Protein AF-R5P6K2-F1 (afdb_monomer)

Mean predicted aligned error: 4.56 Å

Sequence (233 aa):
MEERKHRLKIFNSFHLKLIAVITMTIDHIGVVLMPQYGFLRIIGRIAFPIYCFMLVNGFFYTKNIRKYIGRMLIFAVISEPFFDWAIFGKIYVKSYQNIYFTLLTGLIMLECIEFIRKHQFNELKLISYVLEGIIVILACGVAIFIRSDYEFYGILMIYWFYALRFNKVLMGLFEAYTNMELIGGVQGFAVLALIPIYMYNGKKGYNKSKWLFYAYYPLHLLIIGLIRQILFF

Solvent-accessible surface area (backbone atoms only — not comparable to full-atom values): 12042 Å² total; per-residue (Å²): 120,70,74,63,70,60,74,56,42,76,33,28,51,39,54,51,51,50,52,25,53,53,22,39,50,43,21,51,44,15,66,58,73,37,61,88,46,58,66,32,41,38,56,12,35,26,14,55,59,43,50,34,47,50,49,46,54,46,59,77,69,50,93,50,62,69,66,49,51,51,50,35,50,52,50,30,63,67,22,37,42,31,46,26,29,33,72,73,71,33,66,73,52,89,82,52,36,53,57,39,50,24,53,38,44,37,52,50,40,53,50,53,45,51,49,47,68,71,72,53,66,89,87,48,66,68,60,56,54,52,51,44,50,50,47,52,53,51,39,24,51,50,22,48,73,59,31,15,43,63,22,38,60,46,33,49,48,31,44,38,50,54,77,27,62,87,42,60,65,60,27,49,51,54,46,35,42,48,24,42,67,74,68,19,78,66,41,32,51,22,48,60,28,51,57,63,59,69,16,43,53,87,42,61,64,78,71,92,54,66,65,55,67,61,52,42,59,39,50,54,31,41,52,52,29,50,50,40,51,67,73,74,102

Structure (mmCIF, N/CA/C/O backbone):
data_AF-R5P6K2-F1
#
_entry.id   AF-R5P6K2-F1
#
loop_
_atom_site.group_PDB
_atom_site.id
_atom_site.type_symbol
_atom_site.label_atom_id
_atom_site.label_alt_id
_atom_site.label_comp_id
_atom_site.label_asym_id
_atom_site.label_entity_id
_atom_site.label_seq_id
_atom_site.pdbx_PDB_ins_code
_atom_site.Cartn_x
_atom_site.Cartn_y
_atom_site.Cartn_z
_atom_site.occupancy
_atom_site.B_iso_or_equiv
_atom_site.auth_seq_id
_atom_site.auth_comp_id
_atom_site.auth_asym_id
_atom_site.auth_atom_id
_atom_site.pdbx_PDB_model_num
ATOM 1 N N . MET A 1 1 ? -36.059 1.000 -1.071 1.00 48.59 1 MET A N 1
ATOM 2 C CA . MET A 1 1 ? -34.759 1.676 -1.334 1.00 48.59 1 MET A CA 1
ATOM 3 C C . MET A 1 1 ? -33.563 0.948 -0.701 1.00 48.59 1 MET A C 1
ATOM 5 O O . MET A 1 1 ? -32.482 0.981 -1.282 1.00 48.59 1 MET A O 1
ATOM 9 N N . GLU A 1 2 ? -33.733 0.241 0.426 1.00 40.94 2 GLU A N 1
ATOM 10 C CA . GLU A 1 2 ? -32.675 -0.585 1.044 1.00 40.94 2 GLU A CA 1
ATOM 11 C C . GLU A 1 2 ? -32.289 -1.833 0.233 1.00 40.94 2 GLU A C 1
ATOM 13 O O . GLU A 1 2 ? -31.102 -2.137 0.123 1.00 40.94 2 GLU A O 1
ATOM 18 N N . GLU A 1 3 ? -33.236 -2.482 -0.454 1.00 38.97 3 GLU A N 1
ATOM 19 C CA . GLU A 1 3 ? -32.934 -3.639 -1.317 1.00 38.97 3 GLU A CA 1
ATOM 20 C C . GLU A 1 3 ? -31.969 -3.317 -2.473 1.00 38.97 3 GLU A C 1
ATOM 22 O O . GLU A 1 3 ? -31.189 -4.172 -2.890 1.00 38.97 3 GLU A O 1
ATOM 27 N N . ARG A 1 4 ? -31.950 -2.071 -2.976 1.00 47.47 4 ARG A N 1
ATOM 28 C CA . ARG A 1 4 ? -31.015 -1.651 -4.040 1.00 47.47 4 ARG A CA 1
ATOM 29 C C . ARG A 1 4 ? -29.572 -1.529 -3.537 1.00 47.47 4 ARG A C 1
ATOM 31 O O . ARG A 1 4 ? -28.654 -1.844 -4.290 1.00 47.47 4 ARG A O 1
ATOM 38 N N . LYS A 1 5 ? -29.350 -1.151 -2.267 1.00 50.16 5 LYS A N 1
ATOM 39 C CA . LYS A 1 5 ? -27.998 -1.026 -1.676 1.00 50.16 5 LYS A CA 1
ATOM 40 C C . LYS A 1 5 ? -27.280 -2.374 -1.548 1.00 50.16 5 LYS A C 1
ATOM 42 O O . LYS A 1 5 ? -26.050 -2.400 -1.492 1.00 50.16 5 LYS A O 1
ATOM 47 N N . HIS A 1 6 ? -28.018 -3.485 -1.525 1.00 51.34 6 HIS A N 1
ATOM 48 C CA . HIS A 1 6 ? -27.432 -4.823 -1.455 1.00 51.34 6 HIS A CA 1
ATOM 49 C C . HIS A 1 6 ? -27.048 -5.400 -2.830 1.00 51.34 6 HIS A C 1
ATOM 51 O O . HIS A 1 6 ? -26.166 -6.256 -2.890 1.00 51.34 6 HIS A O 1
ATOM 57 N N . ARG A 1 7 ? -27.638 -4.904 -3.932 1.00 57.75 7 ARG A N 1
ATOM 58 C CA . ARG A 1 7 ? -27.441 -5.456 -5.290 1.00 57.75 7 ARG A CA 1
ATOM 59 C C . ARG A 1 7 ? -26.085 -5.133 -5.933 1.00 57.75 7 ARG A C 1
ATOM 61 O O . ARG A 1 7 ? -25.683 -5.841 -6.844 1.00 57.75 7 ARG A O 1
ATOM 68 N N . LEU A 1 8 ? -25.360 -4.117 -5.456 1.00 75.00 8 LEU A N 1
ATOM 69 C CA . LEU A 1 8 ? -24.053 -3.719 -6.016 1.00 75.00 8 LEU A CA 1
ATOM 70 C C . LEU A 1 8 ? -22.843 -4.302 -5.260 1.00 75.00 8 LEU A C 1
ATOM 72 O O . LEU A 1 8 ? -21.701 -4.090 -5.658 1.00 75.00 8 LEU A O 1
ATOM 76 N N . LYS A 1 9 ? -23.063 -5.048 -4.169 1.00 86.00 9 LYS A N 1
ATOM 77 C CA . LYS A 1 9 ? -21.997 -5.629 -3.335 1.00 86.00 9 LYS A CA 1
ATOM 78 C C . LYS A 1 9 ? -21.522 -6.985 -3.875 1.00 86.00 9 LYS A C 1
ATOM 80 O O . LYS A 1 9 ? -21.813 -8.034 -3.299 1.00 86.00 9 LYS A O 1
ATOM 85 N N . ILE A 1 10 ? -20.796 -6.953 -4.988 1.00 91.88 10 ILE A N 1
ATOM 86 C CA . ILE A 1 10 ? -20.383 -8.144 -5.748 1.00 91.88 10 ILE A CA 1
ATOM 87 C C . ILE A 1 10 ? -19.001 -8.657 -5.303 1.00 91.88 10 ILE A C 1
ATOM 89 O O . ILE A 1 10 ? -18.774 -9.866 -5.206 1.00 91.88 10 ILE A O 1
ATOM 93 N N . PHE A 1 11 ? -18.066 -7.761 -4.979 1.00 93.94 11 PHE A N 1
ATOM 94 C CA . PHE A 1 11 ? -16.678 -8.147 -4.723 1.00 93.94 11 PHE A CA 1
ATOM 95 C C . PHE A 1 11 ? -16.430 -8.535 -3.268 1.00 93.94 11 PHE A C 1
ATOM 97 O O . PHE A 1 11 ? -16.938 -7.918 -2.339 1.00 93.94 11 PHE A O 1
ATOM 104 N N . ASN A 1 12 ? -15.609 -9.564 -3.061 1.00 93.50 12 ASN A N 1
ATOM 105 C C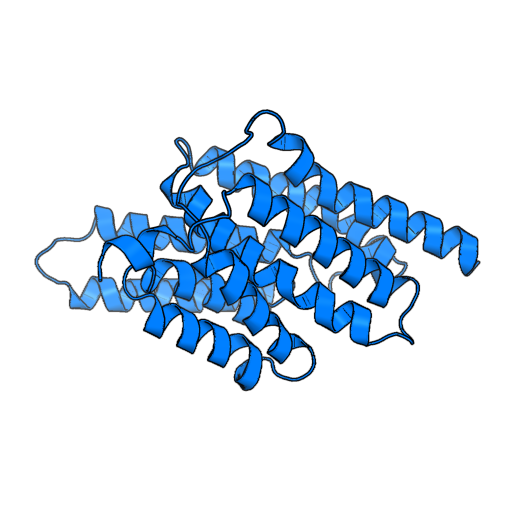A . ASN A 1 12 ? -15.090 -9.953 -1.753 1.00 93.50 12 ASN A CA 1
ATOM 106 C C . ASN A 1 12 ? -13.583 -9.636 -1.702 1.00 93.50 12 ASN A C 1
ATOM 108 O O . ASN A 1 12 ? -13.008 -9.162 -2.683 1.00 93.50 12 ASN A O 1
ATOM 112 N N . SER A 1 13 ? -12.927 -9.898 -0.571 1.00 92.50 13 SER A N 1
ATOM 113 C CA . SER A 1 13 ? -11.520 -9.523 -0.394 1.00 92.50 13 SER A CA 1
ATOM 114 C C . SER A 1 13 ? -10.603 -10.258 -1.375 1.00 92.50 13 SER A C 1
ATOM 116 O O . SER A 1 13 ? -9.635 -9.672 -1.843 1.00 92.50 13 SER A O 1
ATOM 118 N N . PHE A 1 14 ? -10.917 -11.505 -1.733 1.00 93.25 14 PHE A N 1
ATOM 119 C CA . PHE A 1 14 ? -10.176 -12.249 -2.750 1.00 93.25 14 PHE A CA 1
ATOM 120 C C . PHE A 1 14 ? -10.289 -11.602 -4.140 1.00 93.25 14 PHE A C 1
ATOM 122 O O . PHE A 1 14 ? -9.268 -11.424 -4.797 1.00 93.25 14 PHE A O 1
ATOM 129 N N . HIS A 1 15 ? -11.491 -11.186 -4.554 1.00 95.19 15 HIS A N 1
ATOM 130 C CA . HIS A 1 15 ? -11.687 -10.494 -5.835 1.00 95.19 15 HIS A CA 1
ATOM 131 C C . HIS A 1 15 ? -10.887 -9.188 -5.907 1.00 95.19 15 HIS A C 1
ATOM 133 O O . HIS A 1 15 ? -10.215 -8.946 -6.903 1.00 95.19 15 HIS A O 1
ATOM 139 N N . LEU A 1 16 ? -10.894 -8.385 -4.837 1.00 96.31 16 LEU A N 1
ATOM 140 C CA . LEU A 1 16 ? -10.103 -7.152 -4.790 1.00 96.31 16 LEU A CA 1
ATOM 141 C C . LEU A 1 16 ? -8.599 -7.419 -4.913 1.00 96.31 16 LEU 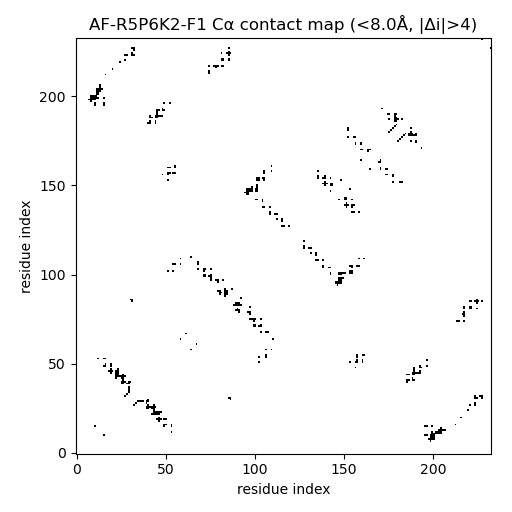A C 1
ATOM 143 O O . LEU A 1 16 ? -7.928 -6.722 -5.666 1.00 96.31 16 LEU A O 1
ATOM 147 N N . LYS A 1 17 ? -8.073 -8.458 -4.245 1.00 95.12 17 LYS A N 1
ATOM 148 C CA . LYS A 1 17 ? -6.659 -8.846 -4.407 1.00 95.12 17 LYS A CA 1
ATOM 149 C C . LYS A 1 17 ? -6.340 -9.231 -5.836 1.00 95.12 17 LYS A C 1
ATOM 151 O O . LYS A 1 17 ? -5.272 -8.884 -6.318 1.00 95.12 17 LYS A O 1
ATOM 156 N N . LEU A 1 18 ? -7.234 -9.976 -6.483 1.00 95.81 18 LEU A N 1
ATOM 157 C CA . LEU A 1 18 ? -7.025 -10.414 -7.856 1.00 95.81 18 LEU A CA 1
ATOM 158 C C . LEU A 1 18 ? -6.988 -9.216 -8.808 1.00 95.81 18 LEU A C 1
ATOM 160 O O . LEU A 1 18 ? -6.071 -9.131 -9.615 1.00 95.81 18 LEU A O 1
ATOM 164 N N . ILE A 1 19 ? -7.923 -8.271 -8.660 1.00 97.56 19 ILE A N 1
ATOM 165 C CA . ILE A 1 19 ? -7.923 -7.021 -9.430 1.00 97.56 19 ILE A CA 1
ATOM 166 C C . ILE A 1 19 ? -6.602 -6.276 -9.214 1.00 97.56 19 ILE A C 1
ATOM 168 O O . ILE A 1 19 ? -5.926 -5.981 -10.190 1.00 97.56 19 ILE A O 1
ATOM 172 N N . ALA A 1 20 ? -6.203 -6.049 -7.957 1.00 97.50 20 ALA A N 1
ATOM 173 C CA . ALA A 1 20 ? -4.978 -5.320 -7.632 1.00 97.50 20 ALA A CA 1
ATOM 174 C C . ALA A 1 20 ? -3.715 -5.991 -8.191 1.00 97.50 20 ALA A C 1
ATOM 176 O O . ALA A 1 20 ? -2.846 -5.315 -8.728 1.00 97.50 20 ALA A O 1
ATOM 177 N N . VAL A 1 21 ? -3.626 -7.319 -8.096 1.00 96.94 21 VAL A N 1
ATOM 178 C CA . VAL A 1 21 ? -2.502 -8.095 -8.630 1.00 96.94 21 VAL A CA 1
ATOM 179 C C . VAL A 1 21 ? -2.432 -7.994 -10.153 1.00 96.94 21 VAL A C 1
ATOM 181 O O . VAL A 1 21 ? -1.359 -7.753 -10.695 1.00 96.94 21 VAL A O 1
ATOM 184 N N . ILE A 1 22 ? -3.563 -8.153 -10.845 1.00 98.19 22 ILE A N 1
ATOM 185 C CA . ILE A 1 22 ? -3.608 -8.075 -12.309 1.00 98.19 22 ILE A CA 1
ATOM 186 C C . ILE A 1 22 ? -3.218 -6.672 -12.774 1.00 98.19 22 ILE A C 1
ATOM 188 O O . ILE A 1 22 ? -2.355 -6.537 -13.640 1.00 98.19 22 ILE A O 1
ATOM 192 N N . THR A 1 23 ? -3.811 -5.626 -12.193 1.00 98.38 23 THR A N 1
ATOM 193 C CA . THR A 1 23 ? -3.513 -4.249 -12.597 1.00 98.38 23 THR A CA 1
ATOM 194 C C . THR A 1 23 ? -2.074 -3.863 -12.263 1.00 98.38 23 THR A C 1
ATOM 196 O O . THR A 1 23 ? -1.408 -3.276 -13.107 1.00 98.38 23 THR A O 1
ATOM 199 N N . MET A 1 24 ? -1.536 -4.263 -11.107 1.00 98.12 24 MET A N 1
ATOM 200 C CA . MET A 1 24 ? -0.127 -4.034 -10.754 1.00 98.12 24 MET A CA 1
ATOM 201 C C . MET A 1 24 ? 0.836 -4.682 -11.756 1.00 98.12 24 MET A C 1
ATOM 203 O O . MET A 1 24 ? 1.823 -4.072 -12.154 1.00 98.12 24 MET A O 1
ATOM 207 N N . THR A 1 25 ? 0.543 -5.900 -12.208 1.00 98.25 25 THR A N 1
ATOM 208 C CA . THR A 1 25 ? 1.371 -6.572 -13.215 1.00 98.25 25 THR A CA 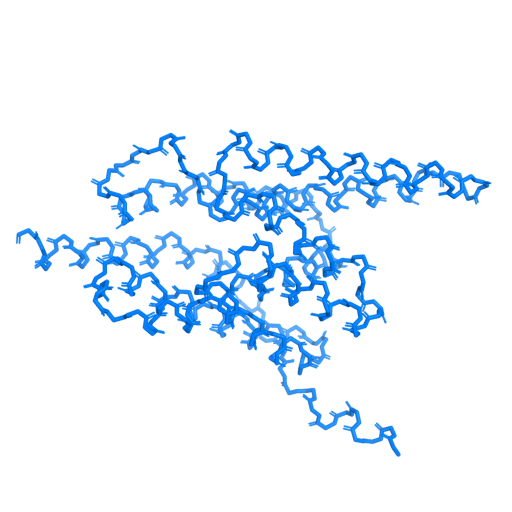1
ATOM 209 C C . THR A 1 25 ? 1.319 -5.857 -14.558 1.00 98.25 25 THR A C 1
ATOM 211 O O . THR A 1 25 ? 2.359 -5.682 -15.187 1.00 98.25 25 THR A O 1
ATOM 214 N N . ILE A 1 26 ? 0.140 -5.382 -14.971 1.00 98.31 26 ILE A N 1
ATOM 215 C CA . ILE A 1 26 ? -0.004 -4.540 -16.168 1.00 98.31 26 ILE A CA 1
ATOM 216 C C . ILE A 1 26 ? 0.826 -3.254 -16.024 1.00 98.31 26 ILE A C 1
ATOM 218 O O . ILE A 1 26 ? 1.500 -2.860 -16.973 1.00 98.31 26 ILE A O 1
ATOM 222 N N . ASP A 1 27 ? 0.839 -2.641 -14.837 1.00 97.88 27 ASP A N 1
ATOM 223 C CA . ASP A 1 27 ? 1.638 -1.444 -14.559 1.00 97.88 27 ASP A CA 1
ATOM 224 C C . ASP A 1 27 ? 3.138 -1.678 -14.757 1.00 97.88 27 ASP A C 1
ATOM 226 O O . ASP A 1 27 ? 3.811 -0.904 -15.443 1.00 97.88 27 ASP A O 1
ATOM 230 N N . HIS A 1 28 ? 3.653 -2.758 -14.164 1.00 97.69 28 HIS A N 1
ATOM 231 C CA . HIS A 1 28 ? 5.071 -3.084 -14.215 1.00 97.69 28 HIS A CA 1
ATOM 232 C C . HIS A 1 28 ? 5.503 -3.545 -15.607 1.00 97.69 28 HIS A C 1
ATOM 234 O O . HIS A 1 28 ? 6.572 -3.154 -16.064 1.00 97.69 28 HIS A O 1
ATOM 240 N N . ILE A 1 29 ? 4.661 -4.286 -16.335 1.00 97.69 29 ILE A N 1
ATOM 241 C CA . ILE A 1 29 ? 4.895 -4.555 -17.762 1.00 97.69 29 ILE A CA 1
ATOM 242 C C . ILE A 1 29 ? 4.974 -3.231 -18.531 1.00 97.69 29 ILE A C 1
ATOM 244 O O . ILE A 1 29 ? 5.907 -3.026 -19.307 1.00 97.69 29 ILE A O 1
ATOM 248 N N . GLY A 1 30 ? 4.036 -2.315 -18.279 1.00 96.88 30 GLY A N 1
ATOM 249 C CA . GLY A 1 30 ? 3.995 -1.007 -18.920 1.00 96.88 30 GLY A CA 1
ATOM 250 C C . GLY A 1 30 ? 5.254 -0.183 -18.687 1.00 96.88 30 GLY A C 1
ATOM 251 O O . GLY A 1 30 ? 5.797 0.356 -19.636 1.00 96.88 30 GLY A O 1
ATOM 252 N N . VAL A 1 31 ? 5.759 -0.099 -17.456 1.00 95.38 31 VAL A N 1
ATOM 253 C CA . VAL A 1 31 ? 6.952 0.722 -17.177 1.00 95.38 31 VAL A CA 1
ATOM 254 C C . VAL A 1 31 ? 8.263 0.048 -17.566 1.00 95.38 31 VAL A C 1
ATOM 256 O O . VAL A 1 31 ? 9.191 0.738 -17.974 1.00 95.38 31 VAL A O 1
ATOM 259 N N . VAL A 1 32 ? 8.353 -1.279 -17.437 1.00 95.94 32 VAL A N 1
ATOM 260 C CA . VAL A 1 32 ? 9.619 -2.007 -17.605 1.00 95.94 32 VAL A CA 1
ATOM 261 C C . VAL A 1 32 ? 9.821 -2.500 -19.037 1.00 95.94 32 VAL A C 1
ATOM 263 O O . VAL A 1 32 ? 10.936 -2.433 -19.546 1.00 95.94 32 VAL A O 1
ATOM 266 N N . LEU A 1 33 ? 8.771 -3.019 -19.680 1.00 95.88 33 LEU A N 1
ATOM 267 C CA . LEU A 1 33 ? 8.869 -3.691 -20.983 1.00 95.88 33 LEU A CA 1
ATOM 268 C C . LEU A 1 33 ? 8.277 -2.866 -22.128 1.00 95.88 33 LEU A C 1
ATOM 270 O O . LEU A 1 33 ? 8.704 -2.998 -23.270 1.00 95.88 33 LEU A O 1
ATOM 274 N N . MET A 1 34 ? 7.257 -2.058 -21.837 1.00 95.88 34 MET A N 1
ATOM 275 C CA . MET A 1 34 ? 6.406 -1.418 -22.842 1.00 95.88 34 MET A CA 1
ATOM 276 C C . MET A 1 34 ? 6.161 0.083 -22.556 1.00 95.88 34 MET A C 1
ATOM 278 O O . MET A 1 34 ? 5.008 0.526 -22.630 1.00 95.88 34 MET A O 1
ATOM 282 N N . PRO A 1 35 ? 7.204 0.891 -22.243 1.00 94.31 35 PRO A N 1
ATOM 283 C CA . PRO A 1 35 ? 7.056 2.273 -21.759 1.00 94.31 35 PRO A CA 1
ATOM 284 C C . PRO A 1 35 ? 6.365 3.222 -22.745 1.00 94.31 35 PRO A C 1
ATOM 286 O O . PRO A 1 35 ? 5.771 4.216 -22.335 1.00 94.31 35 PRO A O 1
ATOM 289 N N . GLN A 1 36 ? 6.386 2.903 -24.039 1.00 94.88 36 GLN A N 1
ATOM 290 C CA . GLN A 1 36 ? 5.688 3.643 -25.088 1.00 94.88 36 GLN A CA 1
ATOM 291 C C . GLN A 1 36 ? 4.154 3.552 -24.984 1.00 94.88 36 GLN A C 1
ATOM 293 O O . GLN A 1 36 ? 3.443 4.398 -25.524 1.00 94.88 36 GLN A O 1
ATOM 298 N N . TYR A 1 37 ? 3.620 2.557 -24.269 1.00 95.94 37 TYR A N 1
ATOM 299 C CA . TYR A 1 37 ? 2.183 2.328 -24.123 1.00 95.94 37 TYR A CA 1
ATOM 300 C C . TYR A 1 37 ? 1.667 2.864 -22.780 1.00 95.94 37 TYR A C 1
ATOM 302 O O . TYR A 1 37 ? 1.326 2.112 -21.865 1.00 95.94 37 TYR A O 1
ATOM 310 N N . GLY A 1 38 ? 1.558 4.192 -22.670 1.00 93.38 38 GLY A N 1
ATOM 311 C CA . GLY A 1 38 ? 1.174 4.881 -21.426 1.00 93.38 38 GLY A CA 1
ATOM 312 C C . GLY A 1 38 ? -0.164 4.439 -20.808 1.00 93.38 38 GLY A C 1
ATOM 313 O O . GLY A 1 38 ? -0.341 4.529 -19.594 1.00 93.38 38 GLY A O 1
ATOM 314 N N . PHE A 1 39 ? -1.093 3.887 -21.598 1.00 96.69 39 PHE A N 1
ATOM 315 C CA . PHE A 1 39 ? -2.369 3.371 -21.083 1.00 96.69 39 PHE A CA 1
ATOM 316 C C . PHE A 1 39 ? -2.199 2.182 -20.117 1.00 96.69 39 PHE A C 1
ATOM 318 O O . PHE A 1 39 ? -3.041 1.979 -19.243 1.00 96.69 39 PHE A O 1
ATOM 325 N N . LEU A 1 40 ? -1.100 1.424 -20.220 1.00 97.44 40 LEU A N 1
ATOM 326 C CA . LEU A 1 40 ? -0.795 0.334 -19.288 1.00 97.44 40 LEU A CA 1
ATOM 327 C C . LEU A 1 40 ? -0.585 0.875 -17.869 1.00 97.44 40 LEU A C 1
ATOM 329 O O . LEU A 1 40 ? -1.070 0.293 -16.899 1.00 97.44 40 LEU A O 1
ATOM 333 N N . ARG A 1 41 ? 0.045 2.051 -17.751 1.00 97.19 41 ARG A N 1
ATOM 334 C CA . ARG A 1 41 ? 0.203 2.752 -16.472 1.00 97.19 41 ARG A CA 1
ATOM 335 C C . ARG A 1 41 ? -1.143 3.193 -15.916 1.00 97.19 41 ARG A C 1
ATOM 337 O O . ARG A 1 41 ? -1.383 2.990 -14.733 1.00 97.19 41 ARG A O 1
ATOM 344 N N . ILE A 1 42 ? -2.039 3.719 -16.758 1.00 97.00 42 ILE A N 1
ATOM 345 C CA . ILE A 1 42 ? -3.402 4.129 -16.363 1.00 97.00 42 ILE A CA 1
ATOM 346 C C . ILE A 1 42 ? -4.156 2.962 -15.712 1.00 97.00 42 ILE A C 1
ATOM 348 O O . ILE A 1 42 ? -4.682 3.111 -14.610 1.00 97.00 42 ILE A O 1
ATOM 352 N N . ILE A 1 43 ? -4.165 1.791 -16.358 1.00 97.75 43 ILE A N 1
ATOM 353 C CA . ILE A 1 43 ? -4.781 0.572 -15.804 1.00 97.75 43 ILE A CA 1
ATOM 354 C C . ILE A 1 43 ? -4.108 0.197 -14.479 1.00 97.75 43 ILE A C 1
ATOM 356 O O . ILE A 1 43 ? -4.772 -0.140 -13.497 1.00 97.75 43 ILE A O 1
ATOM 360 N N . GLY A 1 44 ? -2.783 0.300 -14.450 1.00 96.88 44 GLY A N 1
ATOM 361 C CA . GLY A 1 44 ? -1.942 -0.024 -13.314 1.00 96.88 44 GLY A CA 1
ATOM 362 C C . GLY A 1 44 ? -2.216 0.759 -12.038 1.00 96.88 44 GLY A C 1
ATOM 363 O O . GLY A 1 44 ? -2.235 0.183 -10.946 1.00 96.88 44 GLY A O 1
ATOM 364 N N . ARG A 1 45 ? -2.513 2.056 -12.167 1.00 97.75 45 ARG A N 1
ATOM 365 C CA . ARG A 1 45 ? -2.744 2.961 -11.030 1.00 97.75 45 ARG A CA 1
ATOM 366 C C . ARG A 1 45 ? -3.875 2.525 -10.096 1.00 97.75 45 ARG A C 1
ATOM 368 O O . ARG A 1 45 ? -3.865 2.883 -8.922 1.00 97.75 45 ARG A O 1
ATOM 375 N N . ILE A 1 46 ? -4.807 1.704 -10.583 1.00 98.06 46 ILE A N 1
ATOM 376 C CA . ILE A 1 46 ? -5.903 1.122 -9.794 1.00 98.06 46 ILE A CA 1
ATOM 377 C C . ILE A 1 46 ? -5.379 0.238 -8.647 1.00 98.06 46 ILE A C 1
ATOM 379 O O . ILE A 1 46 ? -6.032 0.118 -7.611 1.00 98.06 46 ILE A O 1
ATOM 383 N N . ALA A 1 47 ? -4.208 -0.389 -8.808 1.00 98.38 47 ALA A N 1
ATOM 384 C CA . ALA A 1 47 ? -3.692 -1.360 -7.847 1.00 98.38 47 ALA A CA 1
ATOM 385 C C . ALA A 1 47 ? -3.468 -0.760 -6.454 1.00 98.38 47 ALA A C 1
ATOM 387 O O . ALA A 1 47 ? -3.867 -1.355 -5.449 1.00 98.38 47 ALA A O 1
ATOM 388 N N . PHE A 1 48 ? -2.835 0.414 -6.384 1.00 98.31 48 PHE A N 1
ATOM 389 C CA . PHE A 1 48 ? -2.344 0.941 -5.116 1.00 98.31 48 PHE A CA 1
ATOM 390 C C . PHE A 1 48 ? -3.461 1.346 -4.137 1.00 98.31 48 PHE A C 1
ATOM 392 O O . PHE A 1 48 ? -3.435 0.842 -3.011 1.00 98.31 48 PHE A O 1
ATOM 399 N N . PRO A 1 49 ? -4.507 2.110 -4.522 1.00 98.50 49 PRO A N 1
ATOM 400 C CA . PRO A 1 49 ? -5.614 2.394 -3.606 1.00 98.50 49 PRO A CA 1
ATOM 401 C C . PRO A 1 49 ? -6.340 1.127 -3.134 1.00 98.50 49 PRO A C 1
ATOM 403 O O . PRO A 1 49 ? -6.774 1.055 -1.983 1.00 98.50 49 PRO A O 1
ATOM 406 N N . ILE A 1 50 ? -6.429 0.086 -3.978 1.00 98.62 50 ILE A N 1
ATOM 407 C CA . ILE A 1 50 ? -6.967 -1.209 -3.543 1.00 98.62 50 ILE A CA 1
ATOM 408 C C . ILE A 1 50 ? -6.063 -1.820 -2.467 1.00 98.62 50 ILE A C 1
ATOM 410 O O . ILE A 1 50 ? -6.580 -2.261 -1.441 1.00 98.62 50 ILE A O 1
ATOM 414 N N . TYR A 1 51 ? -4.738 -1.823 -2.639 1.00 98.31 51 TYR A N 1
ATOM 415 C CA . TYR A 1 51 ? -3.814 -2.301 -1.605 1.00 98.31 51 TYR A CA 1
ATOM 416 C C . TYR A 1 51 ? -3.918 -1.497 -0.300 1.00 98.31 51 TYR A C 1
ATOM 418 O O . TYR A 1 51 ? -3.983 -2.117 0.764 1.00 98.31 51 TYR A O 1
ATOM 426 N N . CYS A 1 52 ? -4.028 -0.166 -0.359 1.00 98.69 52 CYS A N 1
ATOM 427 C CA . CYS A 1 52 ? -4.248 0.690 0.814 1.00 98.69 52 CYS A CA 1
ATOM 428 C C . CYS A 1 52 ? -5.548 0.327 1.546 1.00 98.69 52 CYS A C 1
ATOM 430 O O . CYS A 1 52 ? -5.534 0.027 2.744 1.00 98.69 52 CYS A O 1
ATOM 432 N N . PHE A 1 53 ? -6.667 0.250 0.819 1.00 98.56 53 PHE A N 1
ATOM 433 C CA . PHE A 1 53 ? -7.958 -0.168 1.368 1.00 98.56 53 PHE A CA 1
ATOM 434 C C . PHE A 1 53 ? -7.880 -1.558 2.011 1.00 98.56 53 PHE A C 1
ATOM 436 O O . PHE A 1 53 ? -8.376 -1.801 3.115 1.00 98.56 53 PHE A O 1
ATOM 443 N N . MET A 1 54 ? -7.229 -2.497 1.328 1.00 96.94 54 MET A N 1
ATOM 444 C CA . MET A 1 54 ? -7.057 -3.862 1.799 1.00 96.94 54 MET A CA 1
ATOM 445 C C . MET A 1 54 ? -6.153 -3.969 3.025 1.00 96.94 54 MET A C 1
ATOM 447 O O . MET A 1 54 ? -6.391 -4.843 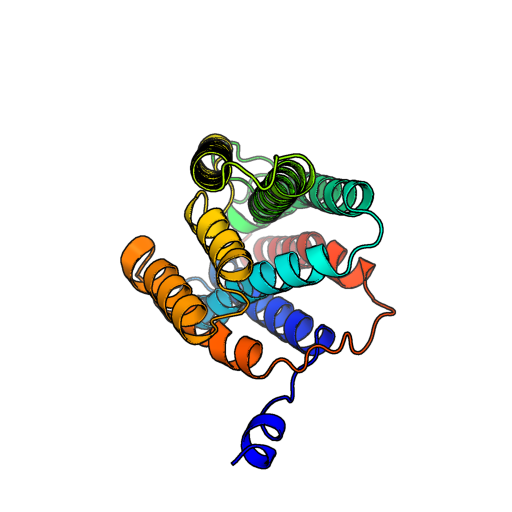3.863 1.00 96.94 54 MET A O 1
ATOM 451 N N . LEU A 1 55 ? -5.154 -3.096 3.151 1.00 98.19 55 LEU A N 1
ATOM 452 C CA . LEU A 1 55 ? -4.296 -3.009 4.322 1.00 98.19 55 LEU A CA 1
ATOM 453 C C . LEU A 1 55 ? -5.097 -2.585 5.551 1.00 98.19 55 LEU A C 1
ATOM 455 O O . LEU A 1 55 ? -5.052 -3.289 6.562 1.00 98.19 55 LEU A O 1
ATOM 459 N N . VAL A 1 56 ? -5.888 -1.513 5.431 1.00 98.31 56 VAL A N 1
ATOM 460 C CA . VAL A 1 56 ? -6.789 -1.022 6.489 1.00 98.31 56 VAL A CA 1
ATOM 461 C C . VAL A 1 56 ? -7.812 -2.091 6.871 1.00 98.31 56 VAL A C 1
ATOM 463 O O . VAL A 1 56 ? -8.019 -2.391 8.045 1.00 98.31 56 VAL A O 1
ATOM 466 N N . ASN A 1 57 ? -8.422 -2.739 5.881 1.00 95.75 57 ASN A N 1
ATOM 467 C CA . ASN A 1 57 ? -9.355 -3.834 6.119 1.00 95.75 57 ASN A CA 1
ATOM 468 C C . ASN A 1 57 ? -8.664 -5.000 6.859 1.00 95.75 57 ASN A C 1
ATOM 470 O O . ASN A 1 57 ? -9.172 -5.520 7.850 1.00 95.75 57 ASN A O 1
ATOM 474 N N . GLY A 1 58 ? -7.460 -5.385 6.427 1.00 95.00 58 GLY A N 1
ATOM 475 C CA . GLY A 1 58 ? -6.650 -6.415 7.078 1.00 95.00 58 GLY A CA 1
ATOM 476 C C . GLY A 1 58 ? -6.241 -6.060 8.509 1.00 95.00 58 GLY A C 1
ATOM 477 O O . GLY A 1 58 ? -6.169 -6.956 9.350 1.00 95.00 58 GLY A O 1
ATOM 478 N N . PHE A 1 59 ? -6.022 -4.776 8.796 1.00 97.19 59 PHE A N 1
ATOM 479 C CA . PHE A 1 59 ? -5.719 -4.263 10.129 1.00 97.19 59 PHE A CA 1
ATOM 480 C C . PHE A 1 59 ? -6.872 -4.511 11.112 1.00 97.19 59 PHE A C 1
ATOM 482 O O . PHE A 1 59 ? -6.636 -5.044 12.191 1.00 97.19 59 PHE A O 1
ATOM 489 N N . PHE A 1 60 ? -8.126 -4.263 10.720 1.00 94.62 60 PHE A N 1
ATOM 490 C CA . PHE A 1 60 ? -9.279 -4.540 11.592 1.00 94.62 60 PHE A CA 1
ATOM 491 C C . PHE A 1 60 ? -9.570 -6.036 11.792 1.00 94.62 60 PHE A C 1
ATOM 493 O O . PHE A 1 60 ? -10.139 -6.423 12.811 1.00 94.62 60 PHE A O 1
ATOM 500 N N . TYR A 1 61 ? -9.185 -6.894 10.843 1.00 92.06 61 TYR A N 1
ATOM 501 C CA . TYR A 1 61 ? -9.446 -8.338 10.914 1.00 92.06 61 TYR A CA 1
ATOM 502 C C . TYR A 1 61 ? -8.264 -9.177 11.426 1.00 92.06 61 TYR A C 1
ATOM 504 O O . TYR A 1 61 ? -8.409 -10.393 11.610 1.00 92.06 61 TYR A O 1
ATOM 512 N N . THR A 1 62 ? -7.077 -8.594 11.624 1.00 93.81 62 THR A N 1
ATOM 513 C CA . THR A 1 62 ? -5.921 -9.357 12.108 1.00 93.81 62 THR A CA 1
ATOM 514 C C . THR A 1 62 ? -6.071 -9.694 13.589 1.00 93.81 62 THR A C 1
ATOM 516 O O . THR A 1 62 ? -6.397 -8.849 14.412 1.00 93.81 62 THR A O 1
ATOM 519 N N . LYS A 1 63 ? -5.765 -10.943 13.955 1.00 91.44 63 LYS A N 1
ATOM 520 C CA . LYS A 1 63 ? -5.689 -11.361 15.366 1.00 91.44 63 LYS A CA 1
ATOM 521 C C . LYS A 1 63 ? -4.360 -10.985 16.027 1.00 91.44 63 LYS A C 1
ATOM 523 O O . LYS A 1 63 ? -4.241 -11.037 17.242 1.00 91.44 63 LYS A O 1
ATOM 528 N N . ASN A 1 64 ? -3.330 -10.700 15.230 1.00 95.88 64 ASN A N 1
ATOM 529 C CA . ASN A 1 64 ? -1.992 -10.395 15.726 1.00 95.88 64 ASN A CA 1
ATOM 530 C C . ASN A 1 64 ? -1.317 -9.388 14.788 1.00 95.88 64 ASN A C 1
ATOM 532 O O . ASN A 1 64 ? -0.860 -9.747 13.695 1.00 95.88 64 ASN A O 1
ATOM 536 N N . ILE A 1 65 ? -1.300 -8.129 15.222 1.00 96.12 65 ILE A N 1
ATOM 537 C CA . ILE A 1 65 ? -0.742 -7.000 14.474 1.00 96.12 65 ILE A CA 1
ATOM 538 C C . ILE A 1 65 ? 0.781 -7.102 14.333 1.00 96.12 65 ILE A C 1
ATOM 540 O O . ILE A 1 65 ? 1.288 -6.972 13.224 1.00 96.12 65 ILE A O 1
ATOM 544 N N . ARG A 1 66 ? 1.502 -7.523 15.381 1.00 96.81 66 ARG A N 1
ATOM 545 C CA . ARG A 1 66 ? 2.965 -7.717 15.343 1.00 96.81 66 ARG A CA 1
ATOM 546 C C . ARG A 1 66 ? 3.399 -8.705 14.262 1.00 96.81 66 ARG A C 1
ATOM 548 O O . ARG A 1 66 ? 4.309 -8.435 13.488 1.00 96.81 66 ARG A O 1
ATOM 555 N N . LYS A 1 67 ? 2.699 -9.840 14.136 1.00 96.75 67 LYS A N 1
ATOM 556 C CA . LYS A 1 67 ? 2.945 -10.799 13.046 1.00 96.75 67 LYS A CA 1
ATOM 557 C C . LYS A 1 67 ? 2.603 -10.211 11.675 1.00 96.75 67 LYS A C 1
ATOM 559 O O . LYS A 1 67 ? 3.158 -10.668 10.681 1.00 96.75 67 LYS A O 1
ATOM 564 N N . TYR A 1 68 ? 1.647 -9.287 11.583 1.00 96.94 68 TYR A N 1
ATOM 565 C CA . TYR A 1 68 ? 1.308 -8.626 10.322 1.00 96.94 68 TYR A CA 1
ATOM 566 C C . TYR A 1 68 ? 2.402 -7.642 9.897 1.00 96.94 68 TYR A C 1
ATOM 568 O O . TYR A 1 68 ? 2.891 -7.763 8.776 1.00 96.94 68 TYR A O 1
ATOM 576 N N . ILE A 1 69 ? 2.864 -6.795 10.816 1.00 98.25 69 ILE A N 1
ATOM 577 C CA . ILE A 1 69 ? 4.016 -5.904 10.625 1.00 98.25 69 ILE A CA 1
ATOM 578 C C . ILE A 1 69 ? 5.264 -6.701 10.251 1.00 98.25 69 ILE A C 1
ATOM 580 O O . ILE A 1 69 ? 5.887 -6.409 9.238 1.00 98.25 69 ILE A O 1
ATOM 584 N N . GLY A 1 70 ? 5.569 -7.780 10.979 1.00 98.06 70 GLY A N 1
ATOM 585 C CA . GLY A 1 70 ? 6.715 -8.637 10.665 1.00 98.06 70 GLY A CA 1
ATOM 586 C C . GLY A 1 70 ? 6.653 -9.224 9.251 1.00 98.06 70 GLY A C 1
ATOM 587 O O . GLY A 1 70 ? 7.652 -9.219 8.544 1.00 98.06 70 GLY A O 1
ATOM 588 N N . ARG A 1 71 ? 5.473 -9.666 8.786 1.00 96.44 71 ARG A N 1
ATOM 589 C CA . ARG A 1 71 ? 5.312 -10.108 7.388 1.00 96.44 71 ARG A CA 1
ATOM 590 C C . ARG A 1 71 ? 5.549 -8.964 6.404 1.00 96.44 71 ARG A C 1
ATOM 592 O O . ARG A 1 71 ? 6.238 -9.180 5.419 1.00 96.44 71 ARG A O 1
ATOM 599 N N . MET A 1 72 ? 4.984 -7.781 6.648 1.00 96.88 72 MET A N 1
ATOM 600 C CA . MET A 1 72 ? 5.199 -6.615 5.782 1.00 96.88 72 MET A CA 1
ATOM 601 C C . MET A 1 72 ? 6.686 -6.263 5.681 1.00 96.88 72 MET A C 1
ATOM 603 O O . MET A 1 72 ? 7.185 -6.123 4.574 1.00 96.88 72 MET A O 1
ATOM 607 N N . LEU A 1 73 ? 7.403 -6.229 6.808 1.00 98.38 73 LEU A N 1
ATOM 608 C CA . LEU A 1 73 ? 8.840 -5.956 6.848 1.00 98.38 73 LEU A CA 1
ATOM 609 C C . LEU A 1 73 ? 9.660 -7.011 6.093 1.00 98.38 73 LEU A C 1
ATOM 611 O O . LEU A 1 73 ? 10.518 -6.656 5.292 1.00 98.38 73 LEU A O 1
ATOM 615 N N . ILE A 1 74 ? 9.374 -8.300 6.307 1.00 98.25 74 ILE A N 1
ATOM 616 C CA . ILE A 1 74 ? 10.056 -9.391 5.595 1.00 98.25 74 ILE A CA 1
ATOM 617 C C . ILE A 1 74 ? 9.903 -9.219 4.079 1.00 98.25 74 ILE A C 1
ATOM 619 O O . ILE A 1 74 ? 10.890 -9.287 3.355 1.00 98.25 74 ILE A O 1
ATOM 623 N N . PHE A 1 75 ? 8.684 -8.968 3.593 1.00 97.88 75 PHE A N 1
ATOM 624 C CA . PHE A 1 75 ? 8.457 -8.792 2.158 1.00 97.88 75 PHE A CA 1
ATOM 625 C C . PHE A 1 75 ? 8.982 -7.457 1.625 1.00 97.88 75 PHE A C 1
ATOM 627 O O . PHE A 1 75 ? 9.400 -7.429 0.474 1.00 97.88 75 PHE A O 1
ATOM 634 N N . ALA A 1 76 ? 9.050 -6.399 2.438 1.00 97.81 76 ALA A N 1
ATOM 635 C CA . ALA A 1 76 ? 9.721 -5.157 2.059 1.00 97.81 76 ALA A CA 1
ATOM 636 C C . ALA A 1 76 ? 11.198 -5.400 1.742 1.00 97.81 76 ALA A C 1
ATOM 638 O O . ALA A 1 76 ? 11.646 -5.083 0.647 1.00 97.81 76 ALA A O 1
ATOM 639 N N . VAL A 1 77 ? 11.920 -6.055 2.653 1.00 97.88 77 VAL A N 1
ATOM 640 C CA . VAL A 1 77 ? 13.355 -6.323 2.484 1.00 97.88 77 VAL A CA 1
ATOM 641 C C . VAL A 1 77 ? 13.614 -7.335 1.368 1.00 97.88 77 VAL A C 1
ATOM 643 O O . VAL A 1 77 ? 14.485 -7.113 0.535 1.00 97.88 77 VAL A O 1
ATOM 646 N N . ILE A 1 78 ? 12.849 -8.433 1.313 1.00 97.56 78 ILE A N 1
ATOM 647 C CA . ILE A 1 78 ? 13.030 -9.466 0.278 1.00 97.56 78 ILE A CA 1
ATOM 648 C C . ILE A 1 78 ? 12.764 -8.909 -1.121 1.00 97.56 78 ILE A C 1
ATOM 650 O O . ILE A 1 78 ? 13.421 -9.325 -2.070 1.00 97.56 78 ILE A O 1
ATOM 654 N N . SER A 1 79 ? 11.795 -8.004 -1.269 1.00 97.50 79 SER A N 1
ATOM 655 C CA . SER A 1 79 ? 11.405 -7.503 -2.590 1.00 97.50 79 SER A CA 1
ATOM 656 C C . SER A 1 79 ? 12.332 -6.429 -3.138 1.00 97.50 79 SER A C 1
ATOM 658 O O . SER A 1 79 ? 12.339 -6.239 -4.350 1.00 97.50 79 SER A O 1
ATOM 660 N N . GLU A 1 80 ? 13.104 -5.757 -2.283 1.00 97.50 80 GLU A N 1
ATOM 661 C CA . GLU A 1 80 ? 13.902 -4.591 -2.669 1.00 97.50 80 GLU A CA 1
ATOM 662 C C . GLU A 1 80 ? 14.901 -4.891 -3.800 1.00 97.50 80 GLU A C 1
ATOM 664 O O . GLU A 1 80 ? 14.821 -4.220 -4.827 1.00 97.50 80 GLU A O 1
ATOM 669 N N . PRO A 1 81 ? 15.735 -5.951 -3.742 1.00 97.00 81 PRO A N 1
ATOM 670 C CA . PRO A 1 81 ? 16.684 -6.223 -4.824 1.00 97.00 81 PRO A CA 1
ATOM 671 C C . PRO A 1 81 ? 16.006 -6.562 -6.158 1.00 97.00 81 PRO A C 1
ATOM 673 O O . PRO A 1 81 ? 16.507 -6.202 -7.221 1.00 97.00 81 PRO A O 1
ATOM 676 N N . PHE A 1 82 ? 14.860 -7.255 -6.123 1.00 97.06 82 PHE A N 1
ATOM 677 C CA . PHE A 1 82 ? 14.106 -7.604 -7.333 1.00 97.06 82 PHE A CA 1
ATOM 678 C C . PHE A 1 82 ? 13.414 -6.385 -7.937 1.00 97.06 82 PHE A C 1
ATOM 680 O O . PHE A 1 82 ? 13.359 -6.249 -9.158 1.00 97.06 82 PHE A O 1
ATOM 687 N N . PHE A 1 83 ? 12.891 -5.506 -7.083 1.00 97.06 83 PHE A N 1
ATOM 688 C CA . PHE A 1 83 ? 12.294 -4.242 -7.481 1.00 97.06 83 PHE A CA 1
ATOM 689 C C . PHE A 1 83 ? 13.334 -3.327 -8.128 1.00 97.06 83 PHE A C 1
ATOM 691 O O . PHE A 1 83 ? 13.142 -2.907 -9.270 1.00 97.06 83 PHE A O 1
ATOM 698 N N . ASP A 1 84 ? 14.462 -3.100 -7.455 1.00 96.75 84 ASP A N 1
ATOM 699 C CA . ASP A 1 84 ? 15.529 -2.245 -7.969 1.00 96.75 84 ASP A CA 1
ATOM 700 C C . ASP A 1 84 ? 16.062 -2.755 -9.304 1.00 96.75 84 ASP A C 1
ATOM 702 O O . ASP A 1 84 ? 16.268 -1.988 -10.253 1.00 96.75 84 ASP A O 1
ATOM 706 N N . TRP A 1 85 ? 16.231 -4.072 -9.407 1.00 95.88 85 TRP A N 1
ATOM 707 C CA . TRP A 1 85 ? 16.748 -4.684 -10.614 1.00 95.88 85 TRP A CA 1
ATOM 708 C C . TRP A 1 85 ? 15.755 -4.585 -11.772 1.00 95.88 85 TRP A C 1
ATOM 710 O O . TRP A 1 85 ? 16.131 -4.151 -12.861 1.00 95.88 85 TRP A O 1
ATOM 720 N N . ALA A 1 86 ? 14.479 -4.904 -11.544 1.00 95.06 86 ALA A N 1
ATOM 721 C CA . ALA A 1 86 ? 13.461 -4.839 -12.587 1.00 95.06 86 ALA A CA 1
ATOM 722 C C . ALA A 1 86 ? 13.228 -3.403 -13.086 1.00 95.06 86 ALA A C 1
ATOM 724 O O . ALA A 1 86 ? 13.153 -3.179 -14.297 1.00 95.06 86 ALA A O 1
ATOM 725 N N . ILE A 1 87 ? 13.145 -2.428 -12.176 1.00 94.25 87 ILE A N 1
ATOM 726 C CA . ILE A 1 87 ? 12.823 -1.034 -12.507 1.00 94.25 87 ILE A CA 1
ATOM 727 C C . ILE A 1 87 ? 14.064 -0.281 -13.000 1.00 94.25 87 ILE A C 1
ATOM 729 O O . ILE A 1 87 ? 14.068 0.266 -14.105 1.00 94.25 87 ILE A O 1
ATOM 733 N N . PHE A 1 88 ? 15.151 -0.292 -12.231 1.00 94.06 88 PHE A N 1
ATOM 734 C CA . PHE A 1 88 ? 16.326 0.548 -12.483 1.00 94.06 88 PHE A CA 1
ATOM 735 C C . PHE A 1 88 ? 17.495 -0.192 -13.144 1.00 94.06 88 PHE A C 1
ATOM 737 O O . PHE A 1 88 ? 18.467 0.449 -13.543 1.00 94.06 88 PHE A O 1
ATOM 744 N N . GLY A 1 89 ? 17.430 -1.521 -13.272 1.00 92.56 89 GLY A N 1
ATOM 745 C CA . GLY A 1 89 ? 18.523 -2.329 -13.823 1.00 92.56 89 GLY A CA 1
ATOM 746 C C . GLY A 1 89 ? 19.718 -2.491 -12.876 1.00 92.56 89 GLY A C 1
ATOM 747 O O . GLY A 1 89 ? 20.788 -2.907 -13.312 1.00 92.56 89 GLY A O 1
ATOM 748 N N . LYS A 1 90 ? 19.569 -2.155 -11.587 1.00 92.12 90 LYS A N 1
ATOM 749 C CA . LYS A 1 90 ? 20.617 -2.265 -10.556 1.00 92.12 90 LYS A CA 1
ATOM 750 C C . LYS A 1 90 ? 20.109 -3.108 -9.397 1.00 92.12 90 LYS A C 1
ATOM 752 O O . LYS A 1 90 ? 18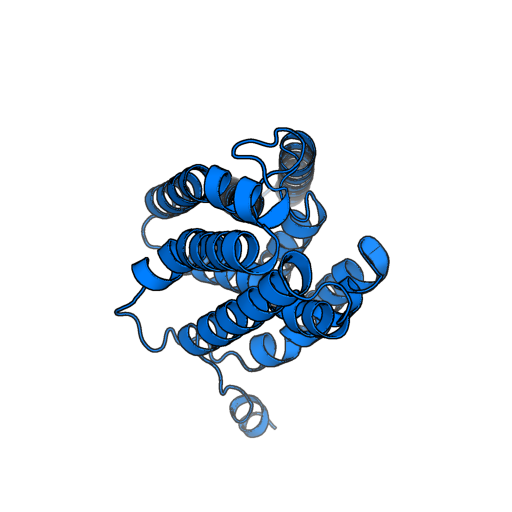.946 -3.021 -9.064 1.00 92.12 90 LYS A O 1
ATOM 757 N N . ILE A 1 91 ? 20.973 -3.876 -8.740 1.00 90.25 91 ILE A N 1
ATOM 758 C CA . ILE A 1 91 ? 20.565 -4.722 -7.598 1.00 90.25 91 ILE A CA 1
ATOM 759 C C . ILE A 1 91 ? 20.262 -3.889 -6.335 1.00 90.25 91 ILE A C 1
ATOM 761 O O . ILE A 1 91 ? 19.612 -4.381 -5.419 1.00 90.25 91 ILE A O 1
ATOM 765 N N . TYR A 1 92 ? 20.737 -2.640 -6.276 1.00 93.88 92 TYR A N 1
ATOM 766 C CA . TYR A 1 92 ? 20.503 -1.742 -5.148 1.00 93.88 92 TYR A CA 1
ATOM 767 C C . TYR A 1 92 ? 20.427 -0.274 -5.584 1.00 93.88 92 TYR A C 1
ATOM 769 O O . TYR A 1 92 ? 21.337 0.235 -6.252 1.00 93.88 92 TYR A O 1
ATOM 777 N N . VAL A 1 93 ? 19.366 0.416 -5.164 1.00 93.81 93 VAL A N 1
ATOM 778 C CA . VAL A 1 93 ? 19.102 1.834 -5.417 1.00 93.81 93 VAL A CA 1
ATOM 779 C C . VAL A 1 93 ? 18.627 2.515 -4.133 1.00 93.81 93 VAL A C 1
ATOM 781 O O . VAL A 1 93 ? 17.463 2.498 -3.770 1.00 93.81 93 VAL A O 1
ATOM 784 N N . LYS A 1 94 ? 19.529 3.242 -3.464 1.00 92.31 94 LYS A N 1
ATOM 785 C CA . LYS A 1 94 ? 19.206 3.970 -2.219 1.00 92.31 94 LYS A CA 1
ATOM 786 C C . LYS A 1 94 ? 18.174 5.098 -2.399 1.00 92.31 94 LYS A C 1
ATOM 788 O O . LYS A 1 94 ? 17.614 5.596 -1.428 1.00 92.31 94 LYS A O 1
ATOM 793 N N . SER A 1 95 ? 17.991 5.598 -3.620 1.00 92.94 95 SER A N 1
ATOM 794 C CA . SER A 1 95 ? 17.184 6.796 -3.866 1.00 92.94 95 SER A CA 1
ATOM 795 C C . SER A 1 95 ? 15.679 6.550 -3.905 1.00 92.94 95 SER A C 1
ATOM 797 O O . SER A 1 95 ? 14.952 7.537 -3.949 1.00 92.94 95 SER A O 1
ATOM 799 N N . TYR A 1 96 ? 15.225 5.298 -3.917 1.00 94.75 96 TYR A N 1
ATOM 800 C CA . TYR A 1 96 ? 13.815 4.948 -4.050 1.00 94.75 96 TYR A CA 1
ATOM 801 C C . TYR A 1 96 ? 13.575 3.562 -3.460 1.00 94.75 96 TYR A C 1
ATOM 803 O O . TYR A 1 96 ? 14.385 2.685 -3.716 1.00 94.75 96 TYR A O 1
ATOM 811 N N . GLN A 1 97 ? 12.517 3.367 -2.675 1.00 96.94 97 GLN A N 1
ATOM 812 C CA . GLN A 1 97 ? 12.242 2.097 -1.993 1.00 96.94 97 GLN A CA 1
ATOM 813 C C . GLN A 1 97 ? 10.864 1.547 -2.357 1.00 96.94 97 GLN A C 1
ATOM 815 O O . GLN A 1 97 ? 9.934 2.304 -2.638 1.00 96.94 97 GLN A O 1
ATOM 820 N N . ASN A 1 98 ? 10.705 0.224 -2.335 1.00 97.56 98 ASN A N 1
ATOM 821 C CA . ASN A 1 98 ? 9.482 -0.406 -2.830 1.00 97.56 98 ASN A CA 1
ATOM 822 C C . ASN A 1 98 ? 8.219 -0.134 -1.980 1.00 97.56 98 ASN A C 1
ATOM 824 O O . ASN A 1 98 ? 8.265 0.269 -0.814 1.00 97.56 98 ASN A O 1
ATOM 828 N N . ILE A 1 99 ? 7.060 -0.452 -2.564 1.00 97.62 99 ILE A N 1
ATOM 829 C CA . ILE A 1 99 ? 5.728 -0.184 -2.003 1.00 97.62 99 ILE A CA 1
ATOM 830 C C . ILE A 1 99 ? 5.447 -0.808 -0.630 1.00 97.62 99 ILE A C 1
ATOM 832 O O . ILE A 1 99 ? 4.636 -0.281 0.137 1.00 97.62 99 ILE A O 1
ATOM 836 N N . TYR A 1 100 ? 6.101 -1.917 -0.266 1.00 98.19 100 TYR A N 1
ATOM 837 C CA . TYR A 1 100 ? 5.894 -2.514 1.055 1.00 98.19 100 TYR A CA 1
ATOM 838 C C . TYR A 1 100 ? 6.409 -1.623 2.179 1.00 98.19 100 TYR A C 1
ATOM 840 O O . TYR A 1 100 ? 5.857 -1.706 3.273 1.00 98.19 100 TYR A O 1
ATOM 848 N N . PHE A 1 101 ? 7.409 -0.768 1.946 1.00 98.50 101 PHE A N 1
ATOM 849 C CA . PHE A 1 101 ? 7.862 0.186 2.960 1.00 98.50 101 PHE A CA 1
ATOM 850 C C . PHE A 1 101 ? 6.788 1.233 3.278 1.00 98.50 101 PHE A C 1
ATOM 852 O O . PHE A 1 101 ? 6.568 1.557 4.449 1.00 98.50 101 PHE A O 1
ATOM 859 N N . THR A 1 102 ? 6.035 1.677 2.271 1.00 98.50 102 THR A N 1
ATOM 860 C CA . THR A 1 102 ? 4.885 2.581 2.435 1.00 98.50 102 THR A CA 1
ATOM 861 C C . THR A 1 102 ? 3.759 1.897 3.196 1.00 98.50 102 THR A C 1
ATOM 863 O O . THR A 1 102 ? 3.241 2.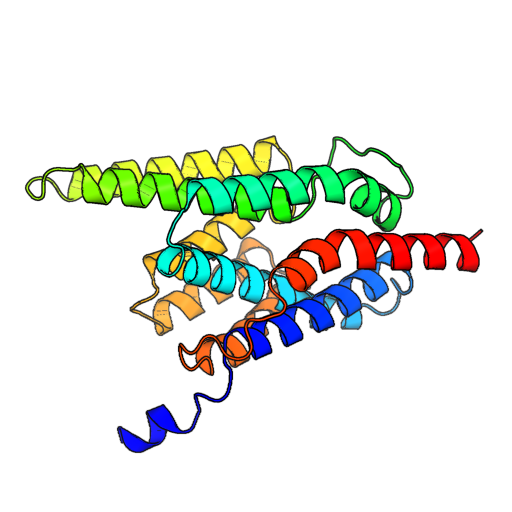433 4.176 1.00 98.50 102 THR A O 1
ATOM 866 N N . LEU A 1 103 ? 3.418 0.666 2.801 1.00 98.56 103 LEU A N 1
ATOM 867 C CA . LEU A 1 103 ? 2.395 -0.138 3.473 1.00 98.56 103 LEU A CA 1
ATOM 868 C C . LEU A 1 103 ? 2.783 -0.466 4.924 1.00 98.56 103 LEU A C 1
ATOM 870 O O . LEU A 1 103 ? 1.938 -0.407 5.814 1.00 98.56 103 LEU A O 1
ATOM 874 N N . LEU A 1 104 ? 4.054 -0.781 5.182 1.00 98.75 104 LEU A N 1
ATOM 875 C CA . LEU A 1 104 ? 4.594 -1.022 6.520 1.00 98.75 104 LEU A CA 1
ATOM 876 C C . LEU A 1 104 ? 4.471 0.229 7.394 1.00 98.75 104 LEU A C 1
ATOM 878 O O . LEU A 1 104 ? 3.944 0.140 8.502 1.00 98.75 104 LEU A O 1
ATOM 882 N N . THR A 1 105 ? 4.910 1.381 6.882 1.00 98.81 105 THR A N 1
ATOM 883 C CA . THR A 1 105 ? 4.822 2.669 7.585 1.00 98.81 105 THR A CA 1
ATOM 884 C C . THR A 1 105 ? 3.367 3.018 7.895 1.00 98.81 105 THR A C 1
ATOM 886 O O . THR A 1 105 ? 3.038 3.336 9.037 1.00 98.81 105 THR A O 1
ATOM 889 N N . GLY A 1 106 ? 2.465 2.855 6.923 1.00 98.75 106 GLY A N 1
ATOM 890 C CA . GLY A 1 106 ? 1.031 3.044 7.132 1.00 98.75 106 GLY A CA 1
ATOM 891 C C . GLY A 1 106 ? 0.441 2.072 8.158 1.00 98.75 106 GLY A C 1
ATOM 892 O O . GLY A 1 106 ? -0.359 2.474 8.995 1.00 98.75 106 GLY A O 1
ATOM 893 N N . LEU A 1 107 ? 0.855 0.803 8.167 1.00 98.69 107 LEU A N 1
ATOM 894 C CA . LEU A 1 107 ? 0.374 -0.174 9.147 1.00 98.69 107 LEU A CA 1
ATOM 895 C C . LEU A 1 107 ? 0.821 0.159 10.578 1.00 98.69 107 LEU A C 1
ATOM 897 O O . LEU A 1 107 ? 0.022 0.026 11.505 1.00 98.69 107 LEU A O 1
ATOM 901 N N . ILE A 1 108 ? 2.070 0.603 10.749 1.00 98.75 108 ILE A N 1
ATOM 902 C CA . ILE A 1 108 ? 2.604 1.068 12.038 1.00 98.75 108 ILE A CA 1
ATOM 903 C C . ILE A 1 108 ? 1.852 2.325 12.492 1.00 98.75 108 ILE A C 1
ATOM 905 O O . ILE A 1 108 ? 1.422 2.391 13.641 1.00 98.75 108 ILE A O 1
ATOM 909 N N . MET A 1 109 ? 1.610 3.277 11.584 1.00 98.75 109 MET A N 1
ATOM 910 C CA . MET A 1 109 ? 0.800 4.469 11.855 1.00 98.75 109 MET A CA 1
ATOM 911 C C . MET A 1 109 ? -0.580 4.092 12.415 1.00 98.75 109 MET A C 1
ATOM 913 O O . MET A 1 109 ? -0.985 4.621 13.449 1.00 98.75 109 MET A O 1
ATOM 917 N N . LEU A 1 110 ? -1.286 3.143 11.787 1.00 98.56 110 LEU A N 1
ATOM 918 C CA . LEU A 1 110 ? -2.591 2.676 12.276 1.00 98.56 110 LEU A CA 1
ATOM 919 C C . LEU A 1 110 ? -2.506 2.034 13.668 1.00 98.56 110 LEU A C 1
ATOM 921 O O . LEU A 1 110 ? -3.382 2.273 14.501 1.00 98.56 110 LEU A O 1
ATOM 925 N N . GLU A 1 111 ? -1.465 1.241 13.942 1.00 97.75 111 GLU A N 1
ATOM 926 C CA . GLU A 1 111 ? -1.251 0.654 15.271 1.00 97.75 111 GLU A CA 1
ATOM 927 C C . GLU A 1 111 ? -1.023 1.739 16.333 1.00 97.75 111 GLU A C 1
ATOM 929 O O . GLU A 1 111 ? -1.640 1.678 17.397 1.00 97.75 111 GLU A O 1
ATOM 934 N N . CYS A 1 112 ? -0.210 2.757 16.036 1.00 96.94 112 CYS A N 1
ATOM 935 C CA . CYS A 1 112 ? 0.029 3.887 16.933 1.00 96.94 112 CYS A CA 1
ATOM 936 C C . CYS A 1 112 ? -1.253 4.687 17.208 1.00 96.94 112 CYS A C 1
ATOM 938 O O . CYS A 1 112 ? -1.539 4.997 18.366 1.00 96.94 112 CYS A O 1
ATOM 940 N N . ILE A 1 113 ? -2.058 4.979 16.179 1.00 95.81 113 ILE A N 1
ATOM 941 C CA . ILE A 1 113 ? -3.332 5.696 16.348 1.00 95.81 113 ILE A CA 1
ATOM 942 C C . ILE A 1 113 ? -4.287 4.892 17.243 1.00 95.81 113 ILE A C 1
ATOM 944 O O . ILE A 1 113 ? -4.858 5.436 18.188 1.00 95.81 113 ILE A O 1
ATOM 948 N N . GLU A 1 114 ? -4.451 3.591 16.988 1.00 93.56 114 GLU A N 1
ATOM 949 C CA . GLU A 1 114 ? -5.304 2.730 17.817 1.00 93.56 114 GLU A CA 1
ATOM 950 C C . GLU A 1 114 ? -4.774 2.573 19.243 1.00 93.56 114 GLU A C 1
ATOM 952 O O . GLU A 1 114 ? -5.564 2.479 20.183 1.00 93.56 114 GLU A O 1
ATOM 957 N N . PHE A 1 115 ? -3.454 2.557 19.434 1.00 92.06 115 PHE A N 1
ATOM 958 C CA . PHE A 1 115 ? -2.860 2.526 20.766 1.00 92.06 115 PHE A CA 1
ATOM 959 C C . PHE A 1 115 ? -3.268 3.757 21.581 1.00 92.06 115 PHE A C 1
ATOM 961 O O . PHE A 1 115 ? -3.752 3.598 22.704 1.00 92.06 115 PHE A O 1
ATOM 968 N N . ILE A 1 116 ? -3.154 4.956 20.999 1.00 89.56 116 ILE A N 1
ATOM 969 C CA . ILE A 1 116 ? -3.573 6.207 21.644 1.00 89.56 116 ILE A CA 1
ATOM 970 C C . ILE A 1 116 ? -5.076 6.198 21.913 1.00 89.56 116 ILE A C 1
ATOM 972 O O . ILE A 1 116 ? -5.486 6.454 23.040 1.00 89.56 116 ILE A O 1
ATOM 976 N N . ARG A 1 117 ? -5.903 5.824 20.930 1.00 86.88 117 ARG A N 1
ATOM 977 C CA . ARG A 1 117 ? -7.366 5.769 21.100 1.00 86.88 117 ARG A CA 1
ATOM 978 C C . ARG A 1 117 ? -7.817 4.789 22.188 1.00 86.88 117 ARG A C 1
ATOM 980 O O . ARG A 1 117 ? -8.868 4.999 22.781 1.00 86.88 117 ARG A O 1
ATOM 987 N N . LYS A 1 118 ? -7.046 3.729 22.456 1.00 85.56 118 LYS A N 1
ATOM 988 C CA . LYS A 1 118 ? -7.335 2.750 23.520 1.00 85.56 118 LYS A CA 1
ATOM 989 C C . LYS A 1 118 ? -6.862 3.181 24.906 1.00 85.56 118 LYS A C 1
ATOM 991 O O . LYS A 1 118 ? -7.489 2.794 25.885 1.00 85.56 118 LYS A O 1
ATOM 996 N N . HIS A 1 119 ? -5.754 3.918 24.989 1.00 79.50 119 HIS A N 1
ATOM 997 C CA . HIS A 1 119 ? -5.114 4.283 26.260 1.00 79.50 119 HIS A CA 1
ATOM 998 C C . HIS A 1 119 ? -5.368 5.737 26.675 1.00 79.50 119 HIS A C 1
ATOM 1000 O O . HIS A 1 119 ? -4.981 6.120 27.777 1.00 79.50 119 HIS A O 1
ATOM 1006 N N . GLN A 1 120 ? -6.009 6.555 25.833 1.00 66.38 120 GLN A N 1
ATOM 1007 C CA . 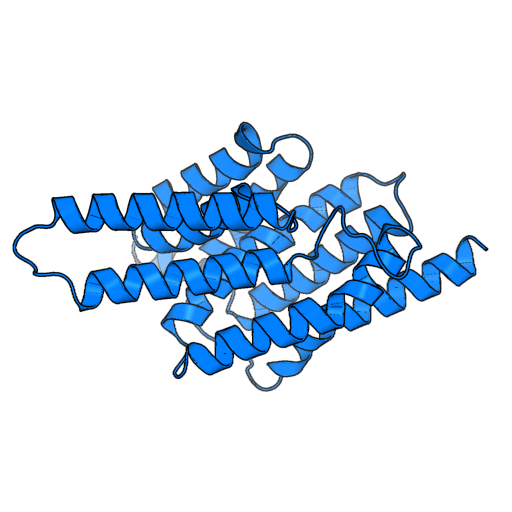GLN A 1 120 ? -6.379 7.917 26.192 1.00 66.38 120 GLN A CA 1
ATOM 1008 C C . GLN A 1 120 ? -7.788 8.039 26.763 1.00 66.38 120 GLN A C 1
ATOM 1010 O O . GLN A 1 120 ? -8.785 7.579 26.212 1.00 66.38 120 GLN A O 1
ATOM 1015 N N . PHE A 1 121 ? -7.786 8.731 27.898 1.00 60.06 121 PHE A N 1
ATOM 1016 C CA . PHE A 1 121 ? -8.869 9.195 28.739 1.00 60.06 121 PHE A CA 1
ATOM 1017 C C . PHE A 1 121 ? -9.990 9.842 27.916 1.00 60.06 121 PHE A C 1
ATOM 1019 O O . PHE A 1 121 ? -9.804 10.908 27.330 1.00 60.06 121 PHE A O 1
ATOM 1026 N N . ASN A 1 122 ? -11.173 9.218 27.923 1.00 54.06 122 ASN A N 1
ATOM 1027 C CA . ASN A 1 122 ? -12.407 9.692 27.273 1.00 54.06 122 ASN A CA 1
ATOM 1028 C C . ASN A 1 122 ? -12.775 11.163 27.575 1.00 54.06 122 ASN A C 1
ATOM 1030 O O . ASN A 1 122 ? -13.633 11.732 26.899 1.00 54.06 122 ASN A O 1
ATOM 1034 N N . GLU A 1 123 ? -12.138 11.776 28.571 1.00 62.59 123 GLU A N 1
ATOM 1035 C CA . GLU A 1 123 ? -12.432 13.112 29.075 1.00 62.59 123 GLU A CA 1
ATOM 1036 C C . GLU A 1 123 ? -11.803 14.252 28.245 1.00 62.59 123 GLU A C 1
ATOM 1038 O O . GLU A 1 123 ? -12.306 15.369 28.301 1.00 62.59 123 GLU A O 1
ATOM 1043 N N . LEU A 1 124 ? -10.777 14.003 27.407 1.00 76.06 124 LEU A N 1
ATOM 1044 C CA . LEU A 1 124 ? -10.064 15.063 26.658 1.00 76.06 124 LEU A CA 1
ATOM 1045 C C . LEU A 1 124 ? -9.872 14.748 25.160 1.00 76.06 124 LEU A C 1
ATOM 1047 O O . LEU A 1 124 ? -8.752 14.689 24.650 1.00 76.06 124 LEU A O 1
ATOM 1051 N N . LYS A 1 125 ? -10.984 14.609 24.421 1.00 81.38 125 LYS A N 1
ATOM 1052 C CA . LYS A 1 125 ? -11.011 14.290 22.971 1.00 81.38 125 LYS A CA 1
ATOM 1053 C C . LYS A 1 125 ? -10.077 15.142 22.098 1.00 81.38 125 LYS A C 1
ATOM 1055 O O . LYS A 1 125 ? -9.545 14.639 21.112 1.00 81.38 125 LYS A O 1
ATOM 1060 N N . LEU A 1 126 ? -9.879 16.418 22.438 1.00 85.50 126 LEU A N 1
ATOM 1061 C CA . LEU A 1 126 ? -9.015 17.324 21.672 1.00 85.50 126 LEU A CA 1
ATOM 1062 C C . LEU A 1 126 ? -7.557 16.840 21.635 1.00 85.50 126 LEU A C 1
ATOM 1064 O O . LEU A 1 126 ? -6.937 16.862 20.576 1.00 85.50 126 LEU A O 1
ATOM 1068 N N . ILE A 1 127 ? -7.030 16.353 22.762 1.00 86.19 127 ILE A N 1
ATOM 1069 C CA . ILE A 1 127 ? -5.645 15.870 22.856 1.00 86.19 127 ILE A CA 1
ATOM 1070 C C . ILE A 1 127 ? -5.449 14.648 21.954 1.00 86.19 127 ILE A C 1
ATOM 1072 O O . ILE A 1 127 ? -4.444 14.559 21.252 1.00 86.19 127 ILE A O 1
ATOM 1076 N N . SER A 1 128 ? -6.426 13.740 21.914 1.00 85.62 128 SER A N 1
ATOM 1077 C CA . SER A 1 128 ? -6.370 12.561 21.044 1.00 85.62 128 SER A CA 1
ATOM 1078 C C . SER A 1 128 ? -6.316 12.928 19.568 1.00 85.62 128 SER A C 1
ATOM 1080 O O . SER A 1 128 ? -5.517 12.349 18.835 1.00 85.62 128 SER A O 1
ATOM 1082 N N . TYR A 1 129 ? -7.096 13.922 19.133 1.00 89.75 129 TYR A N 1
ATOM 1083 C CA . TYR A 1 129 ? -7.035 14.397 17.749 1.00 89.75 129 TYR A CA 1
ATOM 1084 C C . TYR A 1 129 ? -5.700 15.067 17.411 1.00 89.75 129 TYR A C 1
ATOM 1086 O O . TYR A 1 129 ? -5.167 14.839 16.326 1.00 89.75 129 TYR A O 1
ATOM 1094 N N . VAL A 1 130 ? -5.130 15.849 18.334 1.00 92.25 130 VAL A N 1
ATOM 1095 C CA . VAL A 1 130 ? -3.809 16.471 18.140 1.00 92.25 130 VAL A CA 1
ATOM 1096 C C . VAL A 1 130 ? -2.722 15.404 17.999 1.00 92.25 130 VAL A C 1
ATOM 1098 O O . VAL A 1 130 ? -1.926 15.455 17.063 1.00 92.25 130 VAL A O 1
ATOM 1101 N N . LEU A 1 131 ? -2.705 14.407 18.884 1.00 93.12 131 LEU A N 1
ATOM 1102 C CA . LEU A 1 131 ? -1.726 13.320 18.831 1.00 93.12 131 LEU A CA 1
ATOM 1103 C C . LEU A 1 131 ? -1.877 12.445 17.585 1.00 93.12 131 LEU A C 1
ATOM 1105 O O . LEU A 1 131 ? -0.874 12.046 16.997 1.00 93.12 131 LEU A O 1
ATOM 1109 N N . GLU A 1 132 ? -3.109 12.170 17.157 1.00 94.88 132 GLU A N 1
ATOM 1110 C CA . GLU A 1 132 ? -3.377 11.484 15.892 1.00 94.88 132 GLU A CA 1
ATOM 1111 C C . GLU A 1 132 ? -2.796 12.266 14.707 1.00 94.88 132 GLU A C 1
ATOM 1113 O O . GLU A 1 132 ? -2.080 11.688 13.890 1.00 94.88 132 GLU A O 1
ATOM 1118 N N . GLY A 1 133 ? -3.010 13.586 14.662 1.00 96.56 133 GLY A N 1
ATOM 1119 C CA . GLY A 1 133 ? -2.404 14.461 13.657 1.00 96.56 133 GLY A CA 1
ATOM 1120 C C . GLY A 1 133 ? -0.873 14.403 13.658 1.00 96.56 133 GLY A C 1
ATOM 1121 O O . GLY A 1 133 ? -0.263 14.268 12.597 1.00 96.56 133 GLY A O 1
ATOM 1122 N N . ILE A 1 134 ? -0.245 14.423 14.839 1.00 97.50 134 ILE A N 1
ATOM 1123 C CA . ILE A 1 134 ? 1.215 14.285 14.982 1.00 97.50 134 ILE A CA 1
ATOM 1124 C C . ILE A 1 134 ? 1.694 12.933 14.441 1.00 97.50 134 ILE A C 1
ATOM 1126 O O . ILE A 1 134 ? 2.671 12.893 13.697 1.00 97.50 134 ILE A O 1
ATOM 1130 N N . ILE A 1 135 ? 1.007 11.831 14.761 1.00 98.38 135 ILE A N 1
ATOM 1131 C CA . ILE A 1 135 ? 1.365 10.500 14.250 1.00 98.38 135 ILE A CA 1
ATOM 1132 C C . ILE A 1 135 ? 1.315 10.465 12.722 1.00 98.38 135 ILE A C 1
ATOM 1134 O O . ILE A 1 135 ? 2.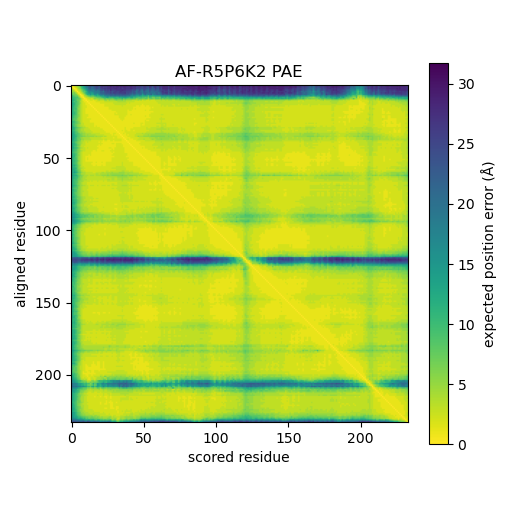238 9.937 12.102 1.00 98.38 135 ILE A O 1
ATOM 1138 N N . VAL A 1 136 ? 0.269 11.027 12.110 1.00 98.62 136 VAL A N 1
ATOM 1139 C CA . VAL A 1 136 ? 0.146 11.066 10.645 1.00 98.62 136 VAL A CA 1
ATOM 1140 C C . VAL A 1 136 ? 1.293 11.870 10.032 1.00 98.62 136 VAL A C 1
ATOM 1142 O O . VAL A 1 136 ? 1.937 11.391 9.102 1.00 98.62 136 VAL A O 1
ATOM 1145 N N . ILE A 1 137 ? 1.615 13.045 10.584 1.00 98.62 137 ILE A N 1
ATOM 1146 C CA . ILE A 1 137 ? 2.733 13.877 10.106 1.00 98.62 137 ILE A CA 1
ATOM 1147 C C . ILE A 1 137 ? 4.067 13.130 10.222 1.00 98.62 137 ILE A C 1
ATOM 1149 O O . ILE A 1 137 ? 4.853 13.130 9.274 1.00 98.62 137 ILE A O 1
ATOM 1153 N N . LEU A 1 138 ? 4.318 12.458 11.348 1.00 98.62 138 LEU A N 1
ATOM 1154 C CA . LEU A 1 138 ? 5.533 11.666 11.542 1.00 98.62 138 LEU A CA 1
ATOM 1155 C C . LEU A 1 138 ? 5.612 10.499 10.553 1.00 98.62 138 LEU A C 1
ATOM 1157 O O . LEU A 1 138 ? 6.668 10.279 9.967 1.00 98.62 138 LEU A O 1
ATOM 1161 N N . ALA A 1 139 ? 4.511 9.782 10.320 1.00 98.75 139 ALA A N 1
ATOM 1162 C CA . ALA A 1 139 ? 4.463 8.693 9.347 1.00 98.75 139 ALA A CA 1
ATOM 1163 C C . ALA A 1 139 ? 4.724 9.191 7.915 1.00 98.75 139 ALA A C 1
ATOM 1165 O O . ALA A 1 139 ? 5.493 8.568 7.182 1.00 98.75 139 ALA A O 1
ATOM 1166 N N . CYS A 1 140 ? 4.156 10.340 7.537 1.00 98.75 140 CYS A N 1
ATOM 1167 C CA . CYS A 1 140 ? 4.461 11.017 6.277 1.00 98.75 140 CYS A CA 1
ATOM 1168 C C . CYS A 1 140 ? 5.953 11.368 6.173 1.00 98.75 140 CYS A C 1
ATOM 1170 O O . CYS A 1 140 ? 6.586 11.064 5.164 1.00 98.75 140 CYS A O 1
ATOM 1172 N N . GLY A 1 141 ? 6.531 11.952 7.227 1.00 98.62 141 GLY A N 1
ATOM 1173 C CA . GLY A 1 141 ? 7.954 12.287 7.286 1.00 98.62 141 GLY A CA 1
ATOM 1174 C C . GLY A 1 141 ? 8.861 11.061 7.163 1.00 98.62 141 GLY A C 1
ATOM 1175 O O . GLY A 1 141 ? 9.843 11.104 6.427 1.00 98.62 141 GLY A O 1
ATOM 1176 N N . VAL A 1 142 ? 8.507 9.948 7.813 1.00 98.62 142 VAL A N 1
ATOM 1177 C CA . VAL A 1 142 ? 9.221 8.669 7.679 1.00 98.62 142 VAL A CA 1
ATOM 1178 C C . VAL A 1 142 ? 9.151 8.157 6.242 1.00 98.62 142 VAL A C 1
ATOM 1180 O O . VAL A 1 142 ? 10.195 7.819 5.692 1.00 98.62 142 VAL A O 1
ATOM 1183 N N . ALA A 1 143 ? 7.968 8.144 5.619 1.00 98.56 143 ALA A N 1
ATOM 1184 C CA . ALA A 1 143 ? 7.789 7.679 4.242 1.00 98.56 143 ALA A CA 1
ATOM 1185 C C . ALA A 1 143 ? 8.601 8.507 3.226 1.00 98.56 143 ALA A C 1
ATOM 1187 O O . ALA A 1 143 ? 9.220 7.944 2.325 1.00 98.56 143 ALA A O 1
ATOM 1188 N N . ILE A 1 144 ? 8.663 9.832 3.413 1.00 98.38 144 ILE A N 1
ATOM 1189 C CA . ILE A 1 144 ? 9.518 10.729 2.616 1.00 98.38 144 ILE A CA 1
ATOM 1190 C C . ILE A 1 144 ? 11.000 10.442 2.882 1.00 98.38 144 ILE A C 1
ATOM 1192 O O . ILE A 1 144 ? 11.790 10.307 1.950 1.00 98.38 144 ILE A O 1
ATOM 1196 N N . PHE A 1 145 ? 11.402 10.331 4.151 1.00 98.06 145 PHE A N 1
ATOM 1197 C CA . PHE A 1 145 ? 12.802 10.135 4.529 1.00 98.06 145 PHE A CA 1
ATOM 1198 C C . PHE A 1 145 ? 13.381 8.839 3.953 1.00 98.06 145 PHE A C 1
ATOM 1200 O O . PHE A 1 145 ? 14.494 8.840 3.425 1.00 98.06 145 PHE A O 1
ATOM 1207 N N . ILE A 1 146 ? 12.613 7.748 4.016 1.00 97.12 146 ILE A N 1
ATOM 1208 C CA . ILE A 1 146 ? 13.001 6.463 3.425 1.00 97.12 146 ILE A CA 1
ATOM 1209 C C . ILE A 1 146 ? 12.781 6.423 1.909 1.00 97.12 146 ILE A C 1
ATOM 1211 O O . ILE A 1 146 ? 13.223 5.470 1.280 1.00 97.12 146 ILE A O 1
ATOM 1215 N N . ARG A 1 147 ? 12.126 7.435 1.321 1.00 97.50 147 ARG A N 1
ATOM 1216 C CA . ARG A 1 147 ? 11.809 7.530 -0.114 1.00 97.50 147 ARG A CA 1
ATOM 1217 C C . ARG A 1 147 ? 11.024 6.321 -0.617 1.00 97.50 147 ARG A C 1
ATOM 1219 O O . ARG A 1 147 ? 11.332 5.755 -1.666 1.00 97.50 147 ARG A O 1
ATOM 1226 N N . SER A 1 148 ? 10.054 5.876 0.179 1.00 97.44 148 SER A N 1
ATOM 1227 C CA . SER A 1 148 ? 9.201 4.752 -0.197 1.00 97.44 148 SER A CA 1
ATOM 1228 C C . SER A 1 148 ? 8.235 5.155 -1.304 1.00 97.44 148 SER A C 1
ATOM 1230 O O . SER A 1 148 ? 7.783 6.294 -1.341 1.00 97.44 148 SER A O 1
ATOM 1232 N N . ASP A 1 149 ? 7.870 4.218 -2.172 1.00 96.50 149 ASP A N 1
ATOM 1233 C CA . ASP A 1 149 ? 6.926 4.447 -3.269 1.00 96.50 149 ASP A CA 1
ATOM 1234 C C . ASP A 1 149 ? 5.624 5.129 -2.783 1.00 96.50 149 ASP A C 1
ATOM 1236 O O . ASP A 1 149 ? 5.069 4.781 -1.742 1.00 96.50 149 ASP A O 1
ATOM 1240 N N . TYR A 1 150 ? 5.137 6.135 -3.510 1.00 97.00 150 TYR A N 1
ATOM 1241 C CA . TYR 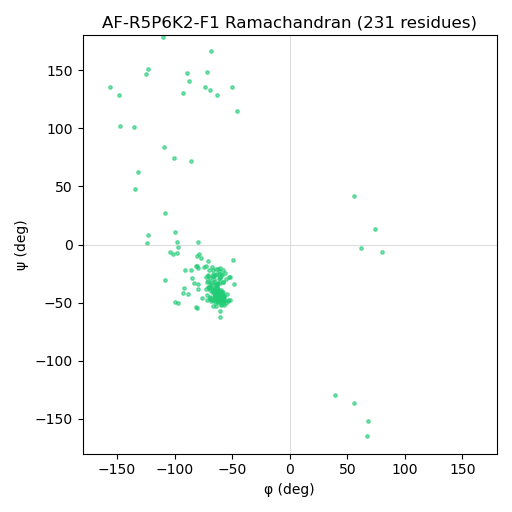A 1 150 ? 4.055 7.063 -3.118 1.00 97.00 150 TYR A CA 1
ATOM 1242 C C . TYR A 1 150 ? 4.295 7.945 -1.876 1.00 97.00 150 TYR A C 1
ATOM 1244 O O . TYR A 1 150 ? 3.437 8.778 -1.579 1.00 97.00 150 TYR A O 1
ATOM 1252 N N . GLU A 1 151 ? 5.416 7.802 -1.165 1.00 97.31 151 GLU A N 1
ATOM 1253 C CA . GLU A 1 151 ? 5.835 8.614 -0.012 1.00 97.31 151 GLU A CA 1
ATOM 1254 C C . GLU A 1 151 ? 4.664 8.980 0.929 1.00 97.31 151 GLU A C 1
ATOM 1256 O O . GLU A 1 151 ? 3.880 8.118 1.340 1.00 97.31 151 GLU A O 1
ATOM 1261 N N . PHE A 1 152 ? 4.508 10.265 1.269 1.00 98.00 152 PHE A N 1
ATOM 1262 C CA . PHE A 1 152 ? 3.441 10.744 2.142 1.00 98.00 152 PHE A CA 1
ATOM 1263 C C . PHE A 1 152 ? 2.044 10.606 1.528 1.00 98.00 152 PHE A C 1
ATOM 1265 O O . PHE A 1 152 ? 1.074 10.444 2.269 1.00 98.00 152 PHE A O 1
ATOM 1272 N N . TYR A 1 153 ? 1.909 10.620 0.199 1.00 98.31 153 TYR A N 1
ATOM 1273 C CA . TYR A 1 153 ? 0.604 10.452 -0.438 1.00 98.31 153 TYR A CA 1
ATOM 1274 C C . TYR A 1 153 ? 0.020 9.069 -0.145 1.00 98.31 153 TYR A C 1
ATOM 1276 O O . TYR A 1 153 ? -1.169 8.947 0.148 1.00 98.31 153 TYR A O 1
ATOM 1284 N N . GLY A 1 154 ? 0.861 8.030 -0.153 1.00 98.38 154 GLY A N 1
ATOM 1285 C CA . GLY A 1 154 ? 0.451 6.681 0.230 1.00 98.38 154 GLY A CA 1
ATOM 1286 C C . GLY A 1 154 ? -0.002 6.594 1.687 1.00 98.38 154 GLY A C 1
ATOM 1287 O O . GLY A 1 154 ? -1.000 5.935 1.986 1.00 98.38 154 GLY A O 1
ATOM 1288 N N . ILE A 1 155 ? 0.674 7.313 2.586 1.00 98.75 155 ILE A N 1
ATOM 1289 C CA . ILE A 1 155 ? 0.283 7.407 4.000 1.00 98.75 155 ILE A CA 1
ATOM 1290 C C . ILE A 1 155 ? -1.084 8.082 4.148 1.00 98.75 155 ILE A C 1
ATOM 1292 O O . ILE A 1 155 ? -1.941 7.564 4.869 1.00 98.75 155 ILE A O 1
ATOM 1296 N N . LEU A 1 156 ? -1.325 9.177 3.421 1.00 98.62 156 LEU A N 1
ATOM 1297 C CA . LEU A 1 156 ? -2.616 9.865 3.420 1.00 98.62 156 LEU A CA 1
ATOM 1298 C C . LEU A 1 156 ? -3.743 8.969 2.898 1.00 98.62 156 LEU A C 1
ATOM 1300 O O . LEU A 1 156 ? -4.779 8.894 3.550 1.00 98.62 156 LEU A O 1
ATOM 1304 N N . MET A 1 157 ? -3.538 8.227 1.803 1.00 98.62 157 MET A N 1
ATOM 1305 C CA . MET A 1 157 ? -4.553 7.286 1.299 1.00 98.62 157 MET A CA 1
ATOM 1306 C C . MET A 1 157 ? -4.918 6.225 2.350 1.00 98.62 157 MET A C 1
ATOM 1308 O O . MET A 1 157 ? -6.087 5.989 2.659 1.00 98.62 157 MET A O 1
ATOM 1312 N N . ILE A 1 158 ? -3.914 5.597 2.976 1.00 98.88 158 ILE A N 1
ATOM 1313 C CA . ILE A 1 158 ? -4.144 4.625 4.060 1.00 98.88 158 ILE A CA 1
ATOM 1314 C C . ILE A 1 158 ? -4.927 5.276 5.207 1.00 98.88 158 ILE A C 1
ATOM 1316 O O . ILE A 1 158 ? -5.870 4.679 5.739 1.00 98.88 158 ILE A O 1
ATOM 1320 N N . TYR A 1 159 ? -4.563 6.504 5.577 1.00 98.69 159 TYR A N 1
ATOM 1321 C CA . TYR A 1 159 ? -5.235 7.244 6.634 1.00 98.69 159 TYR A CA 1
ATOM 1322 C C . TYR A 1 159 ? -6.690 7.579 6.280 1.00 98.69 159 TYR A C 1
ATOM 1324 O O . TYR A 1 159 ? -7.566 7.343 7.110 1.00 98.69 159 TYR A O 1
ATOM 1332 N N . TRP A 1 160 ? -6.998 8.030 5.062 1.00 98.38 160 TRP A N 1
ATOM 1333 C CA . TRP A 1 160 ? -8.371 8.334 4.641 1.00 98.38 160 TRP A CA 1
ATOM 1334 C C . TRP A 1 160 ? -9.258 7.096 4.621 1.00 98.38 160 TRP A C 1
ATOM 1336 O O . TRP A 1 160 ? -10.359 7.128 5.182 1.00 98.38 160 TRP A O 1
ATOM 1346 N N . PHE A 1 161 ? -8.763 5.975 4.085 1.00 98.56 161 PHE A N 1
ATOM 1347 C CA . PHE A 1 161 ? -9.472 4.696 4.157 1.00 98.56 161 PHE A CA 1
ATOM 1348 C C . PHE A 1 161 ? -9.767 4.263 5.597 1.00 98.56 161 PHE A C 1
ATOM 1350 O O . PHE A 1 161 ? -10.794 3.632 5.847 1.00 98.56 161 PHE A O 1
ATOM 1357 N N . TYR A 1 162 ? -8.900 4.596 6.553 1.00 98.31 162 TYR A N 1
ATOM 1358 C CA . TYR A 1 162 ? -9.098 4.291 7.967 1.00 98.31 162 TYR A CA 1
ATOM 1359 C C . TYR A 1 162 ? -10.044 5.278 8.669 1.00 98.31 162 TYR A C 1
ATOM 1361 O O . TYR A 1 162 ? -11.038 4.863 9.277 1.00 98.31 162 TYR A O 1
ATOM 1369 N N . ALA A 1 163 ? -9.753 6.576 8.599 1.00 97.25 163 ALA A N 1
ATOM 1370 C CA . ALA A 1 163 ? -10.441 7.630 9.335 1.00 97.25 163 ALA A CA 1
ATOM 1371 C C . ALA A 1 163 ? -11.875 7.832 8.829 1.00 97.25 163 ALA A C 1
ATOM 1373 O O . ALA A 1 163 ? -12.803 7.972 9.626 1.00 97.25 163 ALA A O 1
ATOM 1374 N N . LEU A 1 164 ? -12.078 7.756 7.510 1.00 97.31 164 LEU A N 1
ATOM 1375 C CA . LEU A 1 164 ? -13.357 8.039 6.853 1.00 97.31 164 LEU A CA 1
ATOM 1376 C C . LEU A 1 164 ? -14.153 6.771 6.514 1.00 97.31 164 LEU A C 1
ATOM 1378 O O . LEU A 1 164 ? -15.181 6.852 5.845 1.00 97.31 164 LEU A O 1
ATOM 1382 N N . ARG A 1 165 ? -13.749 5.595 7.019 1.00 95.06 165 ARG A N 1
ATOM 1383 C CA . ARG A 1 165 ? -14.368 4.288 6.706 1.00 95.06 165 ARG A CA 1
ATOM 1384 C C . ARG A 1 165 ? -15.891 4.224 6.885 1.00 95.06 165 ARG A C 1
ATOM 1386 O O . ARG A 1 165 ? -16.559 3.434 6.219 1.00 95.06 165 ARG A O 1
ATOM 1393 N N . PHE A 1 166 ? -16.444 5.043 7.783 1.00 93.94 166 PHE A N 1
ATOM 1394 C CA . PHE A 1 166 ? -17.886 5.128 8.033 1.00 93.94 166 PHE A CA 1
ATOM 1395 C C . PHE A 1 166 ? -18.600 6.182 7.174 1.00 93.94 166 PHE A C 1
ATOM 1397 O O . PHE A 1 166 ? -19.798 6.051 6.933 1.00 93.94 166 PHE A O 1
ATOM 1404 N N . ASN A 1 167 ? -17.881 7.179 6.652 1.00 96.44 167 ASN A N 1
ATOM 1405 C CA . ASN A 1 167 ? -18.404 8.170 5.717 1.00 96.44 167 ASN A CA 1
ATOM 1406 C C . ASN A 1 167 ? -17.809 7.936 4.323 1.00 96.44 167 ASN A C 1
ATOM 1408 O O . ASN A 1 167 ? -16.834 8.565 3.915 1.00 96.44 167 ASN A O 1
ATOM 1412 N N . LYS A 1 168 ? -18.430 7.013 3.578 1.00 93.62 168 LYS A N 1
ATOM 1413 C CA . LYS A 1 168 ? -17.936 6.581 2.263 1.00 93.62 168 LYS A CA 1
ATOM 1414 C C . LYS A 1 168 ? -17.798 7.720 1.258 1.00 93.62 168 LYS A C 1
ATOM 1416 O O . LYS A 1 168 ? -16.903 7.642 0.426 1.00 93.62 168 LYS A O 1
ATOM 1421 N N . VAL A 1 169 ? -18.660 8.737 1.329 1.00 96.69 169 VAL A N 1
ATOM 1422 C CA . VAL A 1 169 ? -18.616 9.890 0.419 1.00 96.69 169 VAL A CA 1
ATOM 1423 C C . VAL A 1 169 ? -17.346 10.693 0.668 1.00 96.69 169 VAL A C 1
ATOM 1425 O O . VAL A 1 169 ? -16.566 10.868 -0.260 1.00 96.69 169 VAL A O 1
ATOM 1428 N N . LEU A 1 170 ? -17.086 11.093 1.919 1.00 97.81 170 LEU A N 1
ATOM 1429 C CA . LEU A 1 170 ? -15.844 11.793 2.256 1.00 97.81 170 LEU A CA 1
ATOM 1430 C C . LEU A 1 170 ? -14.619 10.935 1.941 1.00 97.81 170 LEU A C 1
ATOM 1432 O O . LEU A 1 170 ? -13.673 11.439 1.354 1.00 97.81 170 LEU A O 1
ATOM 1436 N N . MET A 1 171 ? -14.658 9.636 2.248 1.00 97.69 171 MET A N 1
ATOM 1437 C CA . MET A 1 171 ? -13.574 8.719 1.887 1.00 97.69 171 MET A CA 1
ATOM 1438 C C . MET A 1 171 ? -13.263 8.788 0.385 1.00 97.69 171 MET A C 1
ATOM 1440 O O . MET A 1 171 ? -12.111 8.948 0.011 1.00 97.69 171 MET A O 1
ATOM 1444 N N . GLY A 1 172 ? -14.284 8.739 -0.476 1.00 97.62 172 GLY A N 1
ATOM 1445 C CA . GLY A 1 172 ? -14.094 8.848 -1.924 1.00 97.62 172 GLY A CA 1
ATOM 1446 C C . GLY A 1 172 ? -13.577 10.211 -2.373 1.00 97.62 172 GLY A C 1
ATOM 1447 O O . GLY A 1 172 ? -12.726 10.267 -3.252 1.00 97.62 172 GLY A O 1
ATOM 1448 N N . LEU A 1 173 ? -14.056 11.298 -1.762 1.00 98.12 173 LEU A N 1
ATOM 1449 C CA . LEU A 1 173 ? -13.610 12.656 -2.084 1.00 98.12 173 LEU A CA 1
ATOM 1450 C C . LEU A 1 173 ? -12.140 12.882 -1.712 1.00 98.12 173 LEU A C 1
ATOM 1452 O O . LEU A 1 173 ? -11.394 13.414 -2.525 1.00 98.12 173 LEU A O 1
ATOM 1456 N N . PHE A 1 174 ? -11.704 12.445 -0.529 1.00 98.12 174 PHE A N 1
ATOM 1457 C CA . PHE A 1 174 ? -10.307 12.573 -0.097 1.00 98.12 174 PHE A CA 1
ATOM 1458 C C . PHE A 1 174 ? -9.367 11.654 -0.887 1.00 98.12 174 PHE A C 1
ATOM 1460 O O . PHE A 1 174 ? -8.256 12.063 -1.231 1.00 98.12 174 PHE A O 1
ATOM 1467 N N . GLU A 1 175 ? -9.818 10.449 -1.245 1.00 97.56 175 GLU A N 1
ATOM 1468 C CA . GLU A 1 175 ? -9.090 9.578 -2.174 1.00 97.56 175 GLU A CA 1
ATOM 1469 C C . GLU A 1 175 ? -8.967 10.216 -3.565 1.00 97.56 175 GLU A C 1
ATOM 1471 O O . GLU A 1 175 ? -7.877 10.241 -4.138 1.00 97.56 175 GLU A O 1
ATOM 1476 N N . ALA A 1 176 ? -10.052 10.781 -4.103 1.00 97.50 176 ALA A N 1
ATOM 1477 C CA . ALA A 1 176 ? -10.031 11.475 -5.390 1.00 97.50 176 ALA A CA 1
ATOM 1478 C C . ALA A 1 176 ? -9.106 12.697 -5.354 1.00 97.50 176 ALA A C 1
ATOM 1480 O O . ALA A 1 176 ? -8.264 12.841 -6.234 1.00 97.50 176 ALA A O 1
ATOM 1481 N N . TYR A 1 177 ? -9.198 13.521 -4.307 1.00 97.81 177 TYR A N 1
ATOM 1482 C CA . TYR A 1 177 ? -8.336 14.684 -4.102 1.00 97.81 177 TYR A CA 1
ATOM 1483 C C . TYR A 1 177 ? -6.856 14.289 -4.039 1.00 97.81 177 TYR A C 1
ATOM 1485 O O . TYR A 1 177 ? -6.024 14.880 -4.722 1.00 97.81 177 TYR A O 1
ATOM 1493 N N . THR A 1 178 ? -6.524 13.232 -3.292 1.00 97.38 178 THR A N 1
ATOM 1494 C CA . THR A 1 178 ? -5.135 12.766 -3.179 1.00 97.38 178 THR A CA 1
ATOM 1495 C C . THR A 1 178 ? -4.586 12.303 -4.534 1.00 97.38 178 THR A C 1
ATOM 1497 O O . THR A 1 178 ? -3.454 12.618 -4.888 1.00 97.38 178 THR A O 1
ATOM 1500 N N . ASN A 1 179 ? -5.382 11.586 -5.330 1.00 97.00 179 ASN A N 1
ATOM 1501 C CA . ASN A 1 179 ? -4.922 11.051 -6.613 1.00 97.00 179 ASN A CA 1
ATOM 1502 C C . ASN A 1 179 ? -4.921 12.086 -7.751 1.00 97.00 179 ASN A C 1
ATOM 1504 O O . ASN A 1 179 ? -4.013 12.064 -8.579 1.00 97.00 179 ASN A O 1
ATOM 1508 N N . MET A 1 180 ? -5.916 12.974 -7.810 1.00 95.50 180 MET A N 1
ATOM 1509 C CA . MET A 1 180 ? -6.080 13.946 -8.899 1.00 95.50 180 MET A CA 1
ATOM 1510 C C . MET A 1 180 ? -5.337 15.257 -8.664 1.00 95.50 180 MET A C 1
ATOM 1512 O O . MET A 1 180 ? -4.743 15.768 -9.605 1.00 95.50 180 MET A O 1
ATOM 1516 N N . GLU A 1 181 ? -5.379 15.787 -7.442 1.00 95.00 181 GLU A N 1
ATOM 1517 C CA . GLU A 1 181 ? -4.852 17.122 -7.145 1.00 95.00 181 GLU A CA 1
ATOM 1518 C C . GLU A 1 181 ? -3.459 17.044 -6.523 1.00 95.00 181 GLU A C 1
ATOM 1520 O O . GLU A 1 181 ? -2.533 17.698 -6.986 1.00 95.00 181 GLU A O 1
ATOM 1525 N N . LEU A 1 182 ? -3.290 16.211 -5.489 1.00 93.88 182 LEU A N 1
ATOM 1526 C CA . LEU A 1 182 ? -2.014 16.138 -4.774 1.00 93.88 182 LEU A CA 1
ATOM 1527 C C . LEU A 1 182 ? -0.916 15.443 -5.595 1.00 93.88 182 LEU A C 1
ATOM 1529 O O . LEU A 1 182 ? 0.213 15.924 -5.613 1.00 93.88 182 LEU A O 1
ATOM 1533 N N . ILE A 1 183 ? -1.229 14.324 -6.262 1.00 94.12 183 ILE A N 1
ATOM 1534 C CA . ILE A 1 183 ? -0.267 13.618 -7.132 1.00 94.12 183 ILE A CA 1
ATOM 1535 C C . ILE A 1 183 ? -0.450 14.009 -8.606 1.00 94.12 183 ILE A C 1
ATOM 1537 O O . ILE A 1 183 ? 0.519 14.333 -9.290 1.00 94.12 183 ILE A O 1
ATOM 1541 N N . GLY A 1 184 ? -1.685 13.947 -9.111 1.00 92.94 184 GLY A N 1
ATOM 1542 C CA . GLY A 1 184 ? -2.029 14.334 -10.477 1.00 92.94 184 GLY A CA 1
ATOM 1543 C C . GLY A 1 184 ? -1.458 13.441 -11.584 1.00 92.94 184 GLY A C 1
ATOM 1544 O O . GLY A 1 184 ? -1.053 12.292 -11.382 1.00 92.94 184 GLY A O 1
ATOM 1545 N N . GLY A 1 185 ? -1.492 13.954 -12.816 1.00 95.25 185 GLY A N 1
ATOM 1546 C CA . GLY A 1 185 ? -1.027 13.239 -14.007 1.00 95.25 185 GLY A CA 1
ATOM 1547 C C . GLY A 1 185 ? -1.716 11.882 -14.199 1.00 95.25 185 GLY A C 1
ATOM 1548 O O . GLY A 1 185 ? -2.926 11.741 -14.023 1.00 95.25 185 GLY A O 1
ATOM 1549 N N . VAL A 1 186 ? -0.934 10.851 -14.538 1.00 94.88 186 VAL A N 1
ATOM 1550 C CA . VAL A 1 186 ? -1.449 9.481 -14.722 1.00 94.88 186 VAL A CA 1
ATOM 1551 C C . VAL A 1 186 ? -2.067 8.926 -13.430 1.00 94.88 186 VAL A C 1
ATOM 1553 O O . VAL A 1 186 ? -2.969 8.092 -13.498 1.00 94.88 186 VAL A O 1
ATOM 1556 N N . GLN A 1 187 ? -1.648 9.407 -12.253 1.00 96.38 187 GLN A N 1
ATOM 1557 C CA . GLN A 1 187 ? -2.197 8.958 -10.974 1.00 96.38 187 GLN A CA 1
ATOM 1558 C C . GLN A 1 187 ? -3.668 9.347 -10.784 1.00 96.38 187 GLN A C 1
ATOM 1560 O O . GLN A 1 187 ? -4.387 8.623 -10.099 1.00 96.38 187 GLN A O 1
ATOM 1565 N N . GLY A 1 188 ? -4.161 10.404 -11.440 1.00 96.00 188 GLY A N 1
ATOM 1566 C CA . GLY A 1 188 ? -5.567 10.816 -11.337 1.00 96.00 188 GLY A CA 1
ATOM 1567 C C . GLY A 1 188 ? -6.561 9.699 -11.689 1.00 96.00 188 GLY A C 1
ATOM 1568 O O . GLY A 1 188 ? -7.634 9.602 -11.093 1.00 96.00 188 GLY A O 1
ATOM 1569 N N . PHE A 1 189 ? -6.173 8.777 -12.578 1.00 97.00 189 PHE A N 1
ATOM 1570 C CA . PHE A 1 189 ? -6.986 7.618 -12.964 1.00 97.00 189 PHE A CA 1
ATOM 1571 C C . PHE A 1 189 ? -7.120 6.550 -11.869 1.00 97.00 189 PHE A C 1
ATOM 1573 O O . PHE A 1 189 ? -8.017 5.708 -11.938 1.00 97.00 189 PHE A O 1
ATOM 1580 N N . ALA A 1 190 ? -6.295 6.593 -10.820 1.00 97.12 190 ALA A N 1
ATOM 1581 C CA . ALA A 1 190 ? -6.397 5.686 -9.679 1.00 97.12 190 ALA A CA 1
ATOM 1582 C C . ALA A 1 190 ? -7.740 5.803 -8.941 1.00 97.12 190 ALA A C 1
ATOM 1584 O O . ALA A 1 190 ? -8.155 4.847 -8.288 1.00 97.12 190 ALA A O 1
ATOM 1585 N N . VAL A 1 191 ? -8.464 6.922 -9.099 1.00 96.88 191 VAL A N 1
ATOM 1586 C CA . VAL A 1 191 ? -9.832 7.100 -8.579 1.00 96.88 191 VAL A CA 1
ATOM 1587 C C . VAL A 1 191 ? -10.775 5.970 -9.010 1.00 96.88 191 VAL A C 1
ATOM 1589 O O . VAL A 1 191 ? -11.709 5.626 -8.287 1.00 96.88 191 VAL A O 1
ATOM 1592 N N . LEU A 1 192 ? -10.515 5.341 -10.164 1.00 97.62 192 LEU A N 1
ATOM 1593 C CA . LEU A 1 192 ? -11.304 4.223 -10.679 1.00 97.62 192 LEU A CA 1
ATOM 1594 C C . LEU A 1 192 ? -11.264 3.005 -9.743 1.00 97.62 192 LEU A C 1
ATOM 1596 O O . LEU A 1 192 ? -12.197 2.202 -9.752 1.00 97.62 192 LEU A O 1
ATOM 1600 N N . ALA A 1 193 ? -10.258 2.901 -8.866 1.00 97.88 193 ALA A N 1
ATOM 1601 C CA . ALA A 1 193 ? -10.208 1.911 -7.792 1.00 97.88 193 ALA A CA 1
ATOM 1602 C C . ALA A 1 193 ? -11.388 2.012 -6.812 1.00 97.88 193 ALA A C 1
ATOM 1604 O O . ALA A 1 193 ? -11.772 1.005 -6.212 1.00 97.88 193 ALA A O 1
ATOM 1605 N N . LEU A 1 194 ? -12.018 3.186 -6.673 1.00 97.31 194 LEU A N 1
ATOM 1606 C CA . LEU A 1 194 ? -13.194 3.351 -5.816 1.00 97.31 194 LEU A CA 1
ATOM 1607 C C . LEU A 1 194 ? -14.389 2.519 -6.299 1.00 97.31 194 LEU A C 1
ATOM 1609 O O . LEU A 1 194 ? -15.201 2.110 -5.471 1.00 97.31 194 LEU A O 1
ATOM 1613 N N . ILE A 1 195 ? -14.478 2.200 -7.597 1.00 96.88 195 ILE A N 1
ATOM 1614 C CA . ILE A 1 195 ? -15.560 1.378 -8.158 1.00 96.88 195 ILE A CA 1
ATOM 1615 C C . ILE A 1 195 ? -15.565 -0.023 -7.515 1.00 96.88 195 ILE A C 1
ATOM 1617 O O . ILE A 1 195 ? -16.535 -0.351 -6.820 1.00 96.88 195 ILE A O 1
ATOM 1621 N N . PRO A 1 196 ? -14.506 -0.854 -7.651 1.00 97.12 196 PRO A N 1
ATOM 1622 C CA . PRO A 1 196 ? -14.491 -2.163 -7.010 1.00 97.12 196 PRO A CA 1
ATOM 1623 C C . PRO A 1 196 ? -14.494 -2.070 -5.476 1.00 97.12 196 PRO A C 1
ATOM 1625 O O . PRO A 1 196 ? -15.111 -2.918 -4.827 1.00 97.12 196 PRO A O 1
ATOM 1628 N N . ILE A 1 197 ? -13.886 -1.034 -4.880 1.00 97.06 197 ILE A N 1
ATOM 1629 C CA . ILE A 1 197 ? -13.898 -0.823 -3.421 1.00 97.06 197 ILE A CA 1
ATOM 1630 C C . ILE A 1 197 ? -15.324 -0.576 -2.901 1.00 97.06 197 ILE A C 1
ATOM 1632 O O . ILE A 1 197 ? -15.730 -1.165 -1.899 1.00 97.06 197 ILE A O 1
ATOM 1636 N N . TYR A 1 198 ? -16.137 0.242 -3.571 1.00 96.06 198 TYR A N 1
ATOM 1637 C CA . TYR A 1 198 ? -17.527 0.480 -3.165 1.00 96.06 198 TYR A CA 1
ATOM 1638 C C . TYR A 1 198 ? -18.442 -0.719 -3.399 1.00 96.06 198 TYR A C 1
ATOM 1640 O O . TYR A 1 198 ? -19.402 -0.912 -2.645 1.00 96.06 198 TYR A O 1
ATOM 1648 N N . MET A 1 199 ? -18.105 -1.558 -4.376 1.00 96.12 199 MET A N 1
ATOM 1649 C CA . MET A 1 199 ? -18.760 -2.839 -4.636 1.00 96.12 199 MET A CA 1
ATOM 1650 C C . MET A 1 199 ? -18.292 -3.962 -3.688 1.00 96.12 199 MET A C 1
ATOM 1652 O O . MET A 1 199 ? -18.750 -5.101 -3.808 1.00 96.12 199 MET A O 1
ATOM 1656 N N . TYR A 1 200 ? -17.409 -3.673 -2.724 1.00 95.50 200 TYR A N 1
ATOM 1657 C CA . TYR A 1 200 ? -16.961 -4.637 -1.721 1.00 95.50 200 TYR A CA 1
ATOM 1658 C C . TYR A 1 200 ? -18.071 -5.004 -0.724 1.00 95.50 200 TYR A C 1
ATOM 1660 O O . TYR A 1 200 ? -18.747 -4.155 -0.135 1.00 95.50 200 TYR A O 1
ATOM 1668 N N . ASN A 1 201 ? -18.230 -6.304 -0.482 1.00 93.44 201 ASN A N 1
ATOM 1669 C CA . ASN A 1 201 ? -19.302 -6.875 0.326 1.00 93.44 201 ASN A CA 1
ATOM 1670 C C . ASN A 1 201 ? -18.918 -7.185 1.781 1.00 93.44 201 ASN A C 1
ATOM 1672 O O . ASN A 1 201 ? -19.749 -7.709 2.521 1.00 93.44 201 ASN A O 1
ATOM 1676 N N . GLY A 1 202 ? -17.688 -6.880 2.204 1.00 91.19 202 GLY A N 1
ATOM 1677 C CA . GLY A 1 202 ? -17.220 -7.151 3.569 1.00 91.19 202 GLY A CA 1
ATOM 1678 C C . GLY A 1 202 ? -16.785 -8.598 3.818 1.00 91.19 202 GLY A C 1
ATOM 1679 O O . GLY A 1 202 ? -16.262 -8.899 4.888 1.00 91.19 202 GLY A O 1
ATOM 1680 N N . LYS A 1 203 ? -16.972 -9.511 2.857 1.00 89.88 203 LYS A N 1
ATOM 1681 C CA . LYS A 1 203 ? -16.629 -10.926 3.022 1.00 89.88 203 LYS A CA 1
ATOM 1682 C C . LYS A 1 203 ? -15.186 -11.189 2.607 1.00 89.88 203 LYS A C 1
ATOM 1684 O O . LYS A 1 203 ? -14.657 -10.612 1.657 1.00 89.88 203 LYS A O 1
ATOM 1689 N N . LYS A 1 204 ? -14.561 -12.156 3.279 1.00 83.56 204 LYS A N 1
ATOM 1690 C CA . LYS A 1 204 ? -13.183 -12.574 2.996 1.00 83.56 204 LYS A CA 1
ATOM 1691 C C . LYS A 1 204 ? -13.031 -13.277 1.639 1.00 83.56 204 LYS A C 1
ATOM 1693 O O . LYS A 1 204 ? -12.031 -13.075 0.960 1.00 83.56 204 LYS A O 1
ATOM 1698 N N . GLY A 1 205 ? -14.022 -14.077 1.240 1.00 84.75 205 GLY A N 1
ATOM 1699 C CA . GLY A 1 205 ? -13.910 -14.951 0.068 1.00 84.75 205 GLY A CA 1
ATOM 1700 C C . GLY A 1 205 ? -12.903 -16.088 0.285 1.00 84.75 205 GLY A C 1
ATOM 1701 O O . GLY A 1 205 ? -12.681 -16.526 1.417 1.00 84.75 205 GLY A O 1
ATOM 1702 N N . TYR A 1 206 ? -12.290 -16.565 -0.801 1.00 77.50 206 TYR A N 1
ATOM 1703 C CA . TYR A 1 206 ? -11.308 -17.652 -0.771 1.00 77.50 206 TYR A CA 1
ATOM 1704 C C . TYR A 1 206 ? -10.045 -17.271 0.028 1.00 77.50 206 TYR A C 1
ATOM 1706 O O . TYR A 1 206 ? -9.444 -16.221 -0.190 1.00 77.50 206 TYR A O 1
ATOM 1714 N N . ASN A 1 207 ? -9.636 -18.122 0.979 1.00 69.81 207 ASN A N 1
ATOM 1715 C CA . ASN A 1 207 ? -8.657 -17.768 2.022 1.00 69.81 207 ASN A CA 1
ATOM 1716 C C . ASN A 1 207 ? -7.422 -18.697 2.099 1.00 69.81 207 ASN A C 1
ATOM 1718 O O . ASN A 1 207 ? -6.560 -18.501 2.954 1.00 69.81 207 ASN A O 1
ATOM 1722 N N . LYS A 1 208 ? -7.291 -19.710 1.231 1.00 71.06 208 LYS A N 1
ATOM 1723 C CA . LYS A 1 208 ? -6.156 -20.655 1.315 1.00 71.06 208 LYS A CA 1
ATOM 1724 C C . LYS A 1 208 ? -4.830 -20.093 0.774 1.00 71.06 208 LYS A C 1
ATOM 1726 O O . LYS A 1 208 ? -3.781 -20.661 1.041 1.00 71.06 208 LYS A O 1
ATOM 1731 N N . SER A 1 209 ? -4.843 -18.952 0.086 1.00 75.44 209 SER A N 1
ATOM 1732 C CA . SER A 1 209 ? -3.698 -18.427 -0.673 1.00 75.44 209 SER A CA 1
ATOM 1733 C C . SER A 1 209 ? -3.024 -17.195 -0.052 1.00 75.44 209 SER A C 1
ATOM 1735 O O . SER A 1 209 ? -2.435 -16.391 -0.768 1.00 75.44 209 SER A O 1
ATOM 1737 N N . LYS A 1 210 ? -3.080 -17.000 1.279 1.00 79.19 210 LYS A N 1
ATOM 1738 C CA . LYS A 1 210 ? -2.536 -15.774 1.907 1.00 79.19 210 LYS A CA 1
ATOM 1739 C C . LYS A 1 210 ? -1.086 -15.497 1.489 1.00 79.19 210 LYS A C 1
ATOM 1741 O O . LYS A 1 210 ? -0.795 -14.378 1.099 1.00 79.19 210 LYS A O 1
ATOM 1746 N N . TRP A 1 211 ? -0.222 -16.514 1.539 1.00 86.44 211 TRP A N 1
ATOM 1747 C CA . TRP A 1 211 ? 1.209 -16.389 1.256 1.00 86.44 211 TRP A CA 1
ATOM 1748 C C . TRP A 1 211 ? 1.490 -16.150 -0.222 1.00 86.44 211 TRP A C 1
ATOM 1750 O O . TRP A 1 211 ? 2.412 -15.408 -0.531 1.00 86.44 211 TRP A O 1
ATOM 1760 N N . LEU A 1 212 ? 0.650 -16.689 -1.110 1.00 88.69 212 LEU A N 1
ATOM 1761 C CA . LEU A 1 212 ? 0.741 -16.446 -2.547 1.00 88.69 212 LEU A CA 1
ATOM 1762 C C . LEU A 1 212 ? 0.647 -14.950 -2.853 1.00 88.69 212 LEU A C 1
ATOM 1764 O O . LEU A 1 212 ? 1.463 -14.441 -3.602 1.00 88.69 212 LEU A O 1
ATOM 1768 N N . PHE A 1 213 ? -0.276 -14.223 -2.218 1.00 89.75 213 PHE A N 1
ATOM 1769 C CA . PHE A 1 213 ? -0.415 -12.782 -2.454 1.00 89.75 213 PHE A CA 1
ATOM 1770 C C . PHE A 1 213 ? 0.750 -11.945 -1.918 1.00 89.75 213 PHE A C 1
ATOM 1772 O O . PHE A 1 213 ? 1.020 -10.888 -2.472 1.00 89.75 213 PHE A O 1
ATOM 1779 N N . TYR A 1 214 ? 1.430 -12.394 -0.860 1.00 90.44 214 TYR A N 1
ATOM 1780 C CA . TYR A 1 214 ? 2.643 -11.717 -0.396 1.00 90.44 214 TYR A CA 1
ATOM 1781 C C . TYR A 1 214 ? 3.840 -12.033 -1.303 1.00 90.44 214 TYR A C 1
ATOM 1783 O O . TYR A 1 214 ? 4.559 -11.130 -1.705 1.00 90.44 214 TYR A O 1
ATOM 1791 N N . ALA A 1 215 ? 4.034 -13.307 -1.655 1.00 93.62 215 ALA A N 1
ATOM 1792 C CA . ALA A 1 215 ? 5.140 -13.738 -2.507 1.00 93.62 215 ALA A CA 1
ATOM 1793 C C . ALA A 1 215 ? 4.994 -13.273 -3.961 1.00 93.62 215 ALA A C 1
ATOM 1795 O O . ALA A 1 215 ? 5.991 -13.175 -4.666 1.00 93.62 215 ALA A O 1
ATOM 1796 N N . TYR A 1 216 ? 3.775 -12.957 -4.408 1.00 96.19 216 TYR A N 1
ATOM 1797 C CA . TYR A 1 216 ? 3.529 -12.491 -5.768 1.00 96.19 216 TYR A CA 1
ATOM 1798 C C . TYR A 1 216 ? 4.386 -11.276 -6.122 1.00 96.19 216 TYR A C 1
ATOM 1800 O O . TYR A 1 216 ? 4.943 -11.231 -7.214 1.00 96.19 216 TYR A O 1
ATOM 1808 N N . TYR A 1 217 ? 4.523 -10.309 -5.209 1.00 96.50 217 TYR A N 1
ATOM 1809 C CA . TYR A 1 217 ? 5.224 -9.064 -5.504 1.00 96.50 217 TYR A CA 1
ATOM 1810 C C . TYR A 1 217 ? 6.702 -9.254 -5.905 1.00 96.50 217 TYR A C 1
ATOM 1812 O O . TYR A 1 217 ? 7.048 -8.899 -7.028 1.00 96.50 217 TYR A O 1
ATOM 1820 N N . PRO A 1 218 ? 7.572 -9.881 -5.094 1.00 96.81 218 PRO A N 1
ATOM 1821 C CA . PRO A 1 218 ? 8.948 -10.130 -5.525 1.00 96.81 218 PRO A CA 1
ATOM 1822 C C . PRO A 1 218 ? 9.024 -11.064 -6.745 1.00 96.81 218 PRO A C 1
ATOM 1824 O O . PRO A 1 218 ? 9.868 -10.868 -7.614 1.00 96.81 218 PRO A O 1
ATOM 1827 N N . LEU A 1 219 ? 8.124 -12.052 -6.853 1.00 97.38 219 LEU A N 1
ATOM 1828 C CA . LEU A 1 219 ? 8.158 -13.032 -7.943 1.00 97.38 219 LEU A CA 1
ATOM 1829 C C . LEU A 1 219 ? 7.809 -12.433 -9.310 1.00 97.38 219 LEU A C 1
ATOM 1831 O O . LEU A 1 219 ? 8.510 -12.704 -10.280 1.00 97.38 219 LEU A O 1
ATOM 1835 N N . HIS A 1 220 ? 6.747 -11.631 -9.417 1.00 97.25 220 HIS A N 1
ATOM 1836 C CA . HIS A 1 220 ? 6.388 -11.041 -10.710 1.00 97.25 220 HIS A CA 1
ATOM 1837 C C . HIS A 1 220 ? 7.413 -9.987 -11.156 1.00 97.25 220 HIS A C 1
ATOM 1839 O O . HIS A 1 220 ? 7.699 -9.914 -12.346 1.00 97.25 220 HIS A O 1
ATOM 1845 N N . LEU A 1 221 ? 8.028 -9.241 -10.226 1.00 96.88 221 LEU A N 1
ATOM 1846 C CA . LEU A 1 221 ? 9.136 -8.330 -10.538 1.00 96.88 221 LEU A CA 1
ATOM 1847 C C . LEU A 1 221 ? 10.371 -9.084 -11.035 1.00 96.88 221 LEU A C 1
ATOM 1849 O O . LEU A 1 221 ? 10.943 -8.695 -12.047 1.00 96.88 221 LEU A O 1
ATOM 1853 N N . LEU A 1 222 ? 10.732 -10.198 -10.389 1.00 96.62 222 LEU A N 1
ATOM 1854 C CA . LEU A 1 222 ? 11.802 -11.078 -10.862 1.00 96.62 222 LEU A CA 1
ATOM 1855 C C . LEU A 1 222 ? 11.526 -11.580 -12.288 1.00 96.62 222 LEU A C 1
ATOM 1857 O O . LEU A 1 222 ? 12.399 -11.491 -13.146 1.00 96.62 222 LEU A O 1
ATOM 1861 N N . ILE A 1 223 ? 10.310 -12.067 -12.559 1.00 97.50 223 ILE A N 1
ATOM 1862 C CA . ILE A 1 223 ? 9.918 -12.549 -13.894 1.00 97.50 223 ILE A CA 1
ATOM 1863 C C . ILE A 1 223 ? 10.004 -11.422 -14.930 1.00 97.50 223 ILE A C 1
ATOM 1865 O O . ILE A 1 223 ? 10.585 -11.613 -15.995 1.00 97.50 223 ILE A O 1
ATOM 1869 N N . ILE A 1 224 ? 9.463 -10.241 -14.624 1.00 96.50 224 ILE A N 1
ATOM 1870 C CA . ILE A 1 224 ? 9.501 -9.084 -15.528 1.00 96.50 224 ILE A CA 1
ATOM 1871 C C . ILE A 1 224 ? 10.947 -8.631 -15.776 1.00 96.50 224 ILE A C 1
ATOM 1873 O O . ILE A 1 224 ? 11.308 -8.361 -16.920 1.00 96.50 224 ILE A O 1
ATOM 1877 N N . GLY A 1 225 ? 11.789 -8.596 -14.739 1.00 95.50 225 GLY A N 1
ATOM 1878 C CA . GLY A 1 225 ? 13.211 -8.269 -14.858 1.00 95.50 225 GLY A CA 1
ATOM 1879 C C . GLY A 1 225 ? 13.974 -9.259 -15.744 1.00 95.50 225 GLY A C 1
ATOM 1880 O O . GLY A 1 225 ? 14.736 -8.836 -16.611 1.00 95.50 225 GLY A O 1
ATOM 1881 N N . LEU A 1 226 ? 13.706 -10.564 -15.611 1.00 96.00 226 LEU A N 1
ATOM 1882 C CA . LEU A 1 226 ? 14.281 -11.599 -16.482 1.00 96.00 226 LEU A CA 1
ATOM 1883 C C . LEU A 1 226 ? 13.852 -11.416 -17.941 1.00 96.00 226 LEU A C 1
ATOM 1885 O O . LEU A 1 226 ? 14.684 -11.490 -18.840 1.00 96.00 226 LEU A O 1
ATOM 1889 N N . ILE A 1 227 ? 12.571 -11.129 -18.187 1.00 96.00 227 ILE A N 1
ATOM 1890 C CA . ILE A 1 227 ? 12.067 -10.863 -19.542 1.00 96.00 227 ILE A CA 1
ATOM 1891 C C . ILE A 1 227 ? 12.732 -9.613 -20.127 1.00 96.00 227 ILE A C 1
ATOM 1893 O O . ILE A 1 227 ? 13.155 -9.637 -21.281 1.00 96.00 227 ILE A O 1
ATOM 1897 N N . ARG A 1 228 ? 12.876 -8.539 -19.339 1.00 93.69 228 ARG A N 1
ATOM 1898 C CA . ARG A 1 228 ? 13.593 -7.328 -19.762 1.00 93.69 228 ARG A CA 1
ATOM 1899 C C . ARG A 1 228 ? 15.024 -7.658 -20.169 1.00 93.69 228 ARG A C 1
ATOM 1901 O O . ARG A 1 228 ? 15.479 -7.166 -21.196 1.00 93.69 228 ARG A O 1
ATOM 1908 N N . GLN A 1 229 ? 15.713 -8.482 -19.382 1.00 91.06 229 GLN A N 1
ATOM 1909 C CA . GLN A 1 229 ? 17.072 -8.899 -19.697 1.00 91.06 229 GLN A CA 1
ATOM 1910 C C . GLN A 1 229 ? 17.126 -9.671 -21.020 1.00 91.06 229 GLN A C 1
ATOM 1912 O O . GLN A 1 229 ? 18.003 -9.408 -21.818 1.00 91.06 229 GLN A O 1
ATOM 1917 N N . ILE A 1 230 ? 16.177 -10.568 -21.291 1.00 92.75 230 ILE A N 1
ATOM 1918 C CA . ILE A 1 230 ? 16.154 -11.350 -22.539 1.00 92.75 230 ILE A CA 1
ATOM 1919 C C . ILE A 1 230 ? 15.821 -10.488 -23.768 1.00 92.75 230 ILE A C 1
ATOM 1921 O O . ILE A 1 230 ? 16.345 -10.744 -24.845 1.00 92.75 230 ILE A O 1
ATOM 1925 N N . LEU A 1 231 ? 14.923 -9.505 -23.636 1.00 91.00 231 LEU A N 1
ATOM 1926 C CA . LEU A 1 231 ? 14.442 -8.705 -24.771 1.00 91.00 231 LEU A CA 1
ATOM 1927 C C . LEU A 1 231 ? 15.336 -7.511 -25.127 1.00 91.00 231 LEU A C 1
ATOM 1929 O O . LEU A 1 231 ? 15.302 -7.063 -26.271 1.00 91.00 231 LEU A O 1
ATOM 1933 N N . PHE A 1 232 ? 16.056 -6.953 -24.151 1.00 83.50 232 PHE A N 1
ATOM 1934 C CA . PHE A 1 232 ? 16.796 -5.694 -24.301 1.00 83.50 232 PHE A CA 1
ATOM 1935 C C . PHE A 1 232 ? 18.301 -5.808 -23.995 1.00 83.50 232 PHE A C 1
ATOM 1937 O O . PHE A 1 232 ? 18.966 -4.772 -23.924 1.00 83.50 232 PHE A O 1
ATOM 1944 N N . PHE A 1 233 ? 18.827 -7.022 -23.791 1.00 59.09 233 PHE A N 1
ATOM 1945 C CA . PHE A 1 233 ? 20.262 -7.309 -23.936 1.00 59.09 233 PHE A CA 1
ATOM 1946 C C . PHE A 1 233 ? 20.578 -7.802 -25.345 1.00 59.09 233 PHE A C 1
ATOM 1948 O O . PHE A 1 233 ? 19.698 -8.444 -25.959 1.00 59.09 233 PHE A O 1
#

Nearest PDB structures (foldseek):
  7qkr-assembly1_A  TM=1.987E-01  e=9.293E+00  Komagataella phaffii CBS 7435
  6gwh-assembly1_A  TM=1.579E-01  e=8.893E+00  Pyrococcus furiosus DSM 3638

Radius of gyration: 18.17 Å; Cα contacts (8 Å, |Δi|>4): 296; chains: 1; bounding box: 55×38×54 Å

pLDDT: mean 92.83, std 10.65, range [38.97, 98.88]

Secondary structure (DSSP, 8-state):
-HHHHHHT--B-HHHHHHHHHHHHHHHHHHHHT-TT-THHHHHHTTHHHHHHHHHHHHHHH-S-HHHHHHHHHHHHHHHHHHHHHHHHSSS--TT-B-HHHHHHHHHHHHHHHHHHHHHS-TT-HHHHHHHHHHHHHHHHHHHHHTTBTTHHHHHHHHHHHHHTTT-HHHHHHHHHHIIIIII-GGGGGGGGGHHHHHTB-S-----TTHHHHHHHHHHHHHHHHHHHHHHH-

Foldseek 3Di:
DVVVLQVLQDDALVNLLVQLLVLCLLLLCCQQPNVVPCVSVLSNLLNLLSVLLSLLLCLVVDPDLVVVLVLLVVLQVLQFQLQCCRRVVGSDDQQAGEQSLLSSLLSVLVVVLVVCVVPDDPPCVPVSVVVNVVSLVVSLVSQVVSRYVCRSLSSQSSVLSNVCVVPLVSSLVSCLCSQPPVVRDSSNSNSVSSSVVSSHDSHNPDDPCPVVSSVSNSVSSNVSSVVSVVPPD